Protein AF-A0A401TTC4-F1 (afdb_monomer)

Secondary structure (DSSP, 8-state):
-EESSS-EE--THHHHHSS--TTTHHHIIIIIS---HHHHHHHHS-SS-EEHHHHHHTTSSS--EEGGGHHHHHHHHHHHHHTT--S-S-SPPPP-PPP--EEETTEEE-SSEEEEEETTTTEEEEEEEPPSSPPPSSHHHHHHHGGGSHHHHHHHHHHHHHHHHHHH-TT--EEEEEEES-HHHHHHHHHHHHHTTTSHHHHHHHHHHHHHHHHHHT-SSEEEEEE-TT----GGGGHHHHHSSEEEE--S--TT--SPPP-

Organism: Chiloscyllium punctatum (NCBI:txid137246)

pLDDT: mean 95.73, std 5.26, range [64.0, 98.88]

Foldseek 3Di:
DAQPVQDFDAQACCVPPVDGPPVCPLVCLCPVQVFDVVVVVVRNNDDRHDHDPVCCVRSVDVDYDHPVCVVVVVVVVVVVVVVVDPDDPDDDDFDQDDFDWDDDPQKIDGDFWIWGHDLVQLEIEIEGEFDPDAADPDPVRQVVCGCVRPLNVRLVVLLVVLVCCQPVVPSRAEYEYFYADDLNRVVRVLVRLVVCVSDPVSVVSVVSLVVSLVSLLPRRHQYEYEQFFRTRCDDSNVSSQVSGPYYDADDAHDVPDPGGGGD

Nearest PDB structures (foldseek):
  2w3p-assembly1_B  TM=9.753E-01  e=7.880E-30  Paraburkholderia xenovorans LB400
  4jcs-assembly1_A  TM=6.679E-01  e=3.081E-02  Cupriavidus metallidurans CH34

Structure (mmCIF, N/CA/C/O backbone):
data_AF-A0A401TTC4-F1
#
_entry.id   AF-A0A401TTC4-F1
#
loop_
_atom_site.group_PDB
_atom_site.id
_atom_site.type_symbol
_atom_site.label_atom_id
_atom_site.label_alt_id
_atom_site.label_comp_id
_atom_site.label_asym_id
_atom_site.label_entity_id
_atom_site.label_seq_id
_atom_site.pdbx_PDB_ins_code
_atom_site.Cartn_x
_atom_site.Cartn_y
_atom_site.Cartn_z
_atom_site.occupancy
_atom_site.B_iso_or_equiv
_atom_site.auth_seq_id
_atom_site.auth_comp_id
_atom_site.auth_asym_id
_atom_site.auth_atom_id
_atom_site.pdbx_PDB_model_num
ATOM 1 N N . MET A 1 1 ? -17.067 5.419 22.103 1.00 91.31 1 MET A N 1
ATOM 2 C CA . MET A 1 1 ? -17.763 6.670 21.710 1.00 91.31 1 MET A CA 1
ATOM 3 C C . MET A 1 1 ? -18.271 7.365 22.969 1.00 91.31 1 MET A C 1
ATOM 5 O O . MET A 1 1 ? -18.596 6.664 23.922 1.00 91.31 1 MET A O 1
ATOM 9 N N . ALA A 1 2 ? -18.291 8.699 23.015 1.00 94.38 2 ALA A N 1
ATOM 10 C CA . ALA A 1 2 ? -18.877 9.424 24.145 1.00 94.38 2 ALA A CA 1
ATOM 11 C C . ALA A 1 2 ? -20.392 9.154 24.232 1.00 94.38 2 ALA A C 1
ATOM 13 O O . ALA A 1 2 ? -21.063 9.071 23.205 1.00 94.38 2 ALA A O 1
ATOM 14 N N . ASP A 1 3 ? -20.916 8.987 25.442 1.00 94.56 3 ASP A N 1
ATOM 15 C CA . ASP A 1 3 ? -22.351 8.885 25.726 1.00 94.56 3 ASP A CA 1
ATOM 16 C C . ASP A 1 3 ? -22.820 10.193 26.375 1.00 94.56 3 ASP A C 1
ATOM 18 O O . ASP A 1 3 ? -22.956 10.292 27.594 1.00 94.56 3 ASP A O 1
ATOM 22 N N . ASP A 1 4 ? -22.947 11.235 25.553 1.00 93.12 4 ASP A N 1
ATOM 23 C CA . ASP A 1 4 ? -23.230 12.619 25.961 1.00 93.12 4 ASP A CA 1
ATOM 24 C C . ASP A 1 4 ? -24.505 13.199 25.315 1.00 93.12 4 ASP A C 1
ATOM 26 O O . ASP A 1 4 ? -24.830 14.368 25.502 1.00 93.12 4 ASP A O 1
ATOM 30 N N . GLY A 1 5 ? -25.235 12.390 24.538 1.00 89.50 5 GLY A N 1
ATOM 31 C CA . GLY A 1 5 ? -26.426 12.804 23.785 1.00 89.50 5 GLY A CA 1
ATOM 32 C C . GLY A 1 5 ? -26.136 13.551 22.472 1.00 89.50 5 GLY A C 1
ATOM 33 O O . GLY A 1 5 ? -27.010 13.625 21.598 1.00 89.50 5 GLY A O 1
ATOM 34 N N . ALA A 1 6 ? -24.910 14.034 22.271 1.00 93.12 6 ALA A N 1
ATOM 35 C CA . ALA A 1 6 ? -24.494 14.744 21.067 1.00 93.12 6 ALA A CA 1
ATOM 36 C C . ALA A 1 6 ? -23.791 13.811 20.071 1.00 93.12 6 ALA A C 1
ATOM 38 O O . ALA A 1 6 ? -24.170 13.785 18.899 1.00 93.12 6 ALA A O 1
ATOM 39 N N . ALA A 1 7 ? -22.832 13.007 20.536 1.00 96.00 7 ALA A N 1
ATOM 40 C CA . ALA A 1 7 ? -21.995 12.158 19.697 1.00 96.00 7 ALA A CA 1
ATOM 41 C C . ALA A 1 7 ? -22.797 11.068 18.962 1.00 96.00 7 ALA A C 1
ATOM 43 O O . ALA A 1 7 ? -23.530 10.280 19.569 1.00 96.00 7 ALA A O 1
ATOM 44 N N . ALA A 1 8 ? -22.610 11.000 17.642 1.00 97.00 8 ALA A N 1
ATOM 45 C CA . ALA A 1 8 ? -23.203 10.009 16.750 1.00 97.00 8 ALA A CA 1
ATOM 46 C C . ALA A 1 8 ? -22.149 9.428 15.802 1.00 97.00 8 ALA A C 1
ATOM 48 O O . ALA A 1 8 ? -21.171 10.093 15.463 1.00 97.00 8 ALA A O 1
ATOM 49 N N . VAL A 1 9 ? -22.388 8.204 15.331 1.00 97.62 9 VAL A N 1
ATOM 50 C CA . VAL A 1 9 ? -21.778 7.695 14.095 1.00 97.62 9 VAL A CA 1
ATOM 51 C C . VAL A 1 9 ? -22.821 7.760 12.986 1.00 97.62 9 VAL A C 1
ATOM 53 O O . VAL A 1 9 ? -23.984 7.467 13.254 1.00 97.62 9 VAL A O 1
ATOM 56 N N . ALA A 1 10 ? -22.430 8.133 11.769 1.00 97.25 10 ALA A N 1
ATOM 57 C CA . ALA A 1 10 ? -23.332 8.275 10.625 1.00 97.25 10 ALA A CA 1
ATOM 58 C C . ALA A 1 10 ? -22.626 7.880 9.319 1.00 97.25 10 ALA A C 1
ATOM 60 O O . ALA A 1 10 ? -21.402 7.998 9.227 1.00 97.25 10 ALA A O 1
ATOM 61 N N . LEU A 1 11 ? -23.409 7.430 8.336 1.00 97.75 11 LEU A N 1
ATOM 62 C CA . LEU A 1 11 ? -23.013 7.275 6.934 1.00 97.75 11 LEU A CA 1
ATOM 63 C C . LEU A 1 11 ? -24.061 7.974 6.046 1.00 97.75 11 LEU A C 1
ATOM 65 O O . LEU A 1 11 ? -24.924 7.303 5.476 1.00 97.75 11 LEU A O 1
ATOM 69 N N . PRO A 1 12 ? -24.044 9.320 5.981 1.00 97.38 12 PRO A N 1
ATOM 70 C CA . PRO A 1 12 ? -25.090 10.099 5.328 1.00 97.38 12 PRO A CA 1
ATOM 71 C C . PRO A 1 12 ? -24.890 10.225 3.807 1.00 97.38 12 PRO A C 1
ATOM 73 O O . PRO A 1 12 ? -25.565 11.024 3.162 1.00 97.38 12 PRO A O 1
ATOM 76 N N . GLU A 1 13 ? -23.950 9.484 3.214 1.00 98.06 13 GLU A N 1
ATOM 77 C CA . GLU A 1 13 ? -23.582 9.615 1.802 1.00 98.06 13 GLU A CA 1
ATOM 78 C C . GLU A 1 13 ? -24.770 9.411 0.849 1.00 98.06 13 GLU A C 1
ATOM 80 O O . GLU A 1 13 ? -24.884 10.126 -0.147 1.00 98.06 13 GLU A O 1
ATOM 85 N N . VAL A 1 14 ? -25.686 8.488 1.159 1.00 97.06 14 VAL A N 1
ATOM 86 C CA . VAL A 1 14 ? -26.866 8.242 0.316 1.00 97.06 14 VAL A CA 1
ATOM 87 C C . VAL A 1 14 ? -27.863 9.406 0.391 1.00 97.06 14 VAL A C 1
ATOM 89 O O . VAL A 1 14 ? -28.147 9.972 -0.666 1.00 97.06 14 VAL A O 1
ATOM 92 N N . PRO A 1 15 ? -28.386 9.803 1.573 1.00 97.12 15 PRO A N 1
ATOM 93 C CA . PRO A 1 15 ? -29.380 10.875 1.651 1.00 97.12 15 PRO A CA 1
ATOM 94 C C . PRO A 1 15 ? -28.822 12.265 1.309 1.00 97.12 15 PRO A C 1
ATOM 96 O O . PRO A 1 15 ? -29.526 13.045 0.675 1.00 97.12 15 PRO A O 1
ATOM 99 N N . LEU A 1 16 ? -27.568 12.577 1.669 1.00 97.38 16 LEU A N 1
ATOM 100 C CA . LEU A 1 16 ? -27.014 13.927 1.480 1.00 97.38 16 LEU A CA 1
ATOM 101 C C . LEU A 1 16 ? -26.263 14.125 0.165 1.00 97.38 16 LEU A C 1
ATOM 103 O O . LEU A 1 16 ? -26.200 15.246 -0.335 1.00 97.38 16 LEU A O 1
ATOM 107 N N . LEU A 1 17 ? -25.639 13.072 -0.368 1.00 97.44 17 LEU A N 1
ATOM 108 C CA . LEU A 1 17 ? -24.704 13.188 -1.494 1.00 97.44 17 LEU A CA 1
ATOM 109 C C . LEU A 1 17 ? -25.093 12.316 -2.694 1.00 97.44 17 LEU A C 1
ATOM 111 O O . LEU A 1 17 ? -24.422 12.386 -3.722 1.00 97.44 17 LEU A O 1
ATOM 115 N N . ALA A 1 18 ? -26.148 11.501 -2.579 1.00 96.69 18 ALA A N 1
ATOM 116 C CA . ALA A 1 18 ? -26.574 10.540 -3.598 1.00 96.69 18 ALA A CA 1
ATOM 117 C C . ALA A 1 18 ? -25.448 9.590 -4.064 1.00 96.69 18 ALA A C 1
ATOM 119 O O . ALA A 1 18 ? -25.420 9.151 -5.215 1.00 96.69 18 ALA A O 1
ATOM 120 N N . VAL A 1 19 ? -24.518 9.247 -3.165 1.00 97.81 19 VAL A N 1
ATOM 121 C CA . VAL A 1 19 ? -23.435 8.282 -3.414 1.00 97.81 19 VAL A CA 1
ATOM 122 C C . VAL A 1 19 ? -23.362 7.251 -2.294 1.00 97.81 19 VAL A C 1
ATOM 124 O O . VAL A 1 19 ? -23.880 7.442 -1.201 1.00 97.81 19 VAL A O 1
ATOM 127 N N . LEU A 1 20 ? -22.712 6.118 -2.553 1.00 96.62 20 LEU A N 1
ATOM 128 C CA . LEU A 1 20 ? -22.470 5.127 -1.507 1.00 96.62 20 LEU A CA 1
ATOM 129 C C . LEU A 1 20 ? -21.270 5.536 -0.632 1.00 96.62 20 LEU A C 1
ATOM 131 O O . LEU A 1 20 ? -20.373 6.224 -1.126 1.00 96.62 20 LEU A O 1
ATOM 135 N N . PRO A 1 21 ? -21.173 5.018 0.610 1.00 93.94 21 PRO A N 1
ATOM 136 C CA . PRO A 1 21 ? -19.958 5.045 1.434 1.00 93.94 21 PRO A CA 1
ATOM 137 C C . PRO A 1 21 ? -18.769 4.296 0.784 1.00 93.94 21 PRO A C 1
ATOM 139 O O . PRO A 1 21 ? -18.382 3.189 1.186 1.00 93.94 21 PRO A O 1
ATOM 142 N N . GLY A 1 22 ? -18.200 4.887 -0.271 1.00 93.12 22 GLY A N 1
ATOM 143 C CA . GLY A 1 22 ? -17.327 4.242 -1.259 1.00 93.12 22 GLY A CA 1
ATOM 144 C C . GLY A 1 22 ? -15.906 3.936 -0.785 1.00 93.12 22 GLY A C 1
ATOM 145 O O . GLY A 1 22 ? -15.189 3.174 -1.425 1.00 93.12 22 GLY A O 1
ATOM 146 N N . THR A 1 23 ? -15.497 4.429 0.383 1.00 94.38 23 THR A N 1
ATOM 147 C CA . THR A 1 23 ? -14.183 4.149 1.000 1.00 94.38 23 THR A CA 1
ATOM 148 C C . THR A 1 23 ? -14.128 2.770 1.688 1.00 94.38 23 THR A C 1
ATOM 150 O O . THR A 1 23 ? -13.344 2.514 2.611 1.00 94.38 23 THR A O 1
ATOM 153 N N . GLY A 1 24 ? -14.979 1.843 1.235 1.00 94.81 24 GLY A N 1
ATOM 154 C CA . GLY A 1 24 ? -15.228 0.540 1.848 1.00 94.81 24 GLY A CA 1
ATOM 155 C C . GLY A 1 24 ? -16.055 0.632 3.133 1.00 94.81 24 GLY A C 1
ATOM 156 O O . GLY A 1 24 ? -15.882 -0.212 4.018 1.00 94.81 24 GLY A O 1
ATOM 157 N N . GLY A 1 25 ? -16.894 1.664 3.277 1.00 95.19 25 GLY A N 1
ATOM 158 C CA . GLY A 1 25 ? -17.776 1.849 4.430 1.00 95.19 25 GLY A CA 1
ATOM 159 C C . GLY A 1 25 ? -18.772 0.698 4.548 1.00 95.19 25 GLY A C 1
ATOM 160 O O . GLY A 1 25 ? -18.742 -0.038 5.534 1.00 95.19 25 GLY A O 1
ATOM 161 N N . LEU A 1 26 ? -19.554 0.452 3.491 1.00 95.56 26 LEU A N 1
ATOM 162 C CA . LEU A 1 26 ? -20.539 -0.639 3.440 1.00 95.56 26 LEU A CA 1
ATOM 163 C C . LEU A 1 26 ? -19.900 -2.017 3.643 1.00 95.56 26 LEU A C 1
ATOM 165 O O . LEU A 1 26 ? -20.366 -2.807 4.466 1.00 95.56 26 LEU A O 1
ATOM 169 N N . THR A 1 27 ? -18.780 -2.279 2.964 1.00 96.62 27 THR A N 1
ATOM 170 C CA . THR A 1 27 ? -18.019 -3.524 3.127 1.00 96.62 27 THR A CA 1
ATOM 171 C C . THR A 1 27 ? -17.595 -3.719 4.581 1.00 96.62 27 THR A C 1
ATOM 173 O O . THR A 1 27 ? -17.729 -4.807 5.125 1.00 96.62 27 THR A O 1
ATOM 176 N N . ARG A 1 28 ? -17.136 -2.673 5.284 1.00 97.81 28 ARG A N 1
ATOM 177 C CA . ARG A 1 28 ? -16.781 -2.799 6.708 1.00 97.81 28 ARG A CA 1
ATOM 178 C C . ARG A 1 28 ? -18.005 -2.938 7.610 1.00 97.81 28 ARG A C 1
ATOM 180 O O . ARG A 1 28 ? -17.924 -3.692 8.576 1.00 97.81 28 ARG A O 1
ATOM 187 N N . VAL A 1 29 ? -19.117 -2.270 7.320 1.00 97.75 29 VAL A N 1
ATOM 188 C CA . VAL A 1 29 ? -20.367 -2.410 8.088 1.00 97.75 29 VAL A CA 1
ATOM 189 C C . VAL A 1 29 ? -20.864 -3.859 8.050 1.00 97.75 29 VAL A C 1
ATOM 191 O O . VAL A 1 29 ? -21.129 -4.458 9.095 1.00 97.75 29 VAL A O 1
ATOM 194 N N . VAL A 1 30 ? -20.907 -4.467 6.866 1.00 95.88 30 VAL A N 1
ATOM 195 C CA . VAL A 1 30 ? -21.404 -5.838 6.708 1.00 95.88 30 VAL A CA 1
ATOM 196 C C . VAL A 1 30 ? -20.335 -6.866 7.071 1.00 95.88 30 VAL A C 1
ATOM 198 O O . VAL A 1 30 ? -20.576 -7.728 7.913 1.00 95.88 30 VAL A O 1
ATOM 201 N N . ASP A 1 31 ? -19.129 -6.770 6.513 1.00 97.44 31 ASP A N 1
ATOM 202 C CA . ASP A 1 31 ? -18.152 -7.859 6.600 1.00 97.44 31 ASP A CA 1
ATOM 203 C C . ASP A 1 31 ? -17.270 -7.785 7.843 1.00 97.44 31 ASP A C 1
ATOM 205 O O . ASP A 1 31 ? -16.909 -8.834 8.380 1.00 97.44 31 ASP A O 1
ATOM 209 N N . LYS A 1 32 ? -16.938 -6.582 8.330 1.00 98.00 32 LYS A N 1
ATOM 210 C CA . LYS A 1 32 ? -16.106 -6.404 9.535 1.00 98.00 32 LYS A CA 1
ATOM 211 C C . LYS A 1 32 ? -16.954 -6.294 10.799 1.00 98.00 32 LYS A C 1
ATOM 213 O O . LYS A 1 32 ? -16.701 -7.003 11.765 1.00 98.00 32 LYS A O 1
ATOM 218 N N . ARG A 1 33 ? -17.942 -5.397 10.807 1.00 97.94 33 ARG A N 1
ATOM 219 C CA . ARG A 1 33 ? -18.791 -5.117 11.976 1.00 97.94 33 ARG A CA 1
ATOM 220 C C . ARG A 1 33 ? -19.936 -6.121 12.127 1.00 97.94 33 ARG A C 1
ATOM 222 O O . ARG A 1 33 ? -20.497 -6.228 13.215 1.00 97.94 33 ARG A O 1
ATOM 229 N N . LYS A 1 34 ? -20.249 -6.886 11.071 1.00 98.19 34 LYS A N 1
ATOM 230 C CA . LYS A 1 34 ? -21.327 -7.888 11.062 1.00 98.19 34 LYS A CA 1
ATOM 231 C C . LYS A 1 34 ? -22.658 -7.287 11.524 1.00 98.19 34 LYS A C 1
ATOM 233 O O . LYS A 1 34 ? -23.375 -7.900 12.323 1.00 98.19 34 LYS A O 1
ATOM 238 N N . VAL A 1 35 ? -22.943 -6.067 11.063 1.00 98.44 35 VAL A N 1
ATOM 239 C CA . VAL A 1 35 ? -24.226 -5.388 11.275 1.00 98.44 35 VAL A CA 1
ATOM 240 C C . VAL A 1 35 ? -25.288 -6.115 10.453 1.00 98.44 35 VAL A C 1
ATOM 242 O O . VAL A 1 35 ? -25.028 -6.531 9.322 1.00 98.44 35 VAL A O 1
ATOM 245 N N . ARG A 1 36 ? -26.481 -6.308 11.025 1.00 98.12 36 ARG A N 1
ATOM 246 C CA . ARG A 1 36 ? -27.606 -6.924 10.308 1.00 98.12 36 ARG A CA 1
ATOM 247 C C . ARG A 1 36 ? -27.987 -6.032 9.120 1.00 98.12 36 ARG A C 1
ATOM 249 O O . ARG A 1 36 ? -27.956 -4.813 9.246 1.00 98.12 36 ARG A O 1
ATOM 256 N N . ARG A 1 37 ? -28.293 -6.622 7.961 1.00 96.56 37 ARG A N 1
ATOM 257 C CA . ARG A 1 37 ? -28.423 -5.873 6.693 1.00 96.56 37 ARG A CA 1
ATOM 258 C C . ARG A 1 37 ? -29.491 -4.779 6.731 1.00 96.56 37 ARG A C 1
ATOM 260 O O . ARG A 1 37 ? -29.257 -3.709 6.204 1.00 96.56 37 ARG A O 1
ATOM 267 N N . ASP A 1 38 ? -30.605 -5.026 7.399 1.00 97.44 38 ASP A N 1
ATOM 268 C CA . ASP A 1 38 ? -31.686 -4.062 7.631 1.00 97.44 38 ASP A CA 1
ATOM 269 C C . ASP A 1 38 ? -31.275 -2.913 8.571 1.00 97.44 38 ASP A C 1
ATOM 271 O O . ASP A 1 38 ? -31.613 -1.762 8.328 1.00 97.44 38 ASP A O 1
ATOM 275 N N . HIS A 1 39 ? -30.489 -3.189 9.618 1.00 97.94 39 HIS A N 1
ATOM 276 C CA . HIS A 1 39 ? -29.913 -2.126 10.450 1.00 97.94 39 HIS A CA 1
ATOM 277 C C . HIS A 1 39 ? -28.891 -1.298 9.665 1.00 97.94 39 HIS A C 1
ATOM 279 O O . HIS A 1 39 ? -28.789 -0.095 9.878 1.00 97.94 39 HIS A O 1
ATOM 285 N N . ALA A 1 40 ? -28.117 -1.943 8.787 1.00 97.50 40 ALA A N 1
ATOM 286 C CA . ALA A 1 40 ? -27.159 -1.270 7.919 1.00 97.50 40 ALA A CA 1
ATOM 287 C C . ALA A 1 40 ? -27.859 -0.396 6.869 1.00 97.50 40 ALA A C 1
ATOM 289 O O . ALA A 1 40 ? -27.402 0.718 6.641 1.00 97.50 40 ALA A O 1
ATOM 290 N N . ASP A 1 41 ? -28.959 -0.878 6.287 1.00 97.00 41 ASP A N 1
ATOM 291 C CA . ASP A 1 41 ? -29.819 -0.123 5.372 1.00 97.00 41 ASP A CA 1
ATOM 292 C C . ASP A 1 41 ? -30.332 1.148 6.054 1.00 97.00 41 ASP A C 1
ATOM 294 O O . ASP A 1 41 ? -29.935 2.243 5.666 1.00 97.00 41 ASP A O 1
ATOM 298 N N . PHE A 1 42 ? -31.040 1.000 7.181 1.00 97.44 42 PHE A N 1
ATOM 299 C CA . PHE A 1 42 ? -31.509 2.141 7.971 1.00 97.44 42 PHE A CA 1
ATOM 300 C C . PHE A 1 42 ? -30.371 3.096 8.355 1.00 97.44 42 PHE A C 1
ATOM 302 O O . PHE A 1 42 ? -30.526 4.310 8.295 1.00 97.44 42 PHE A O 1
ATOM 309 N N . PHE A 1 43 ? -29.212 2.564 8.752 1.00 97.94 43 PHE A N 1
ATOM 310 C CA . PHE A 1 43 ? -28.052 3.368 9.131 1.00 97.94 43 PHE A CA 1
ATOM 311 C C . PHE A 1 43 ? -27.490 4.217 7.981 1.00 97.94 43 PHE A C 1
ATOM 313 O O . PHE A 1 43 ? -26.978 5.303 8.243 1.00 97.94 43 PHE A O 1
ATOM 320 N N . CYS A 1 44 ? -27.572 3.735 6.738 1.00 97.38 44 CYS A N 1
ATOM 321 C CA . CYS A 1 44 ? -27.043 4.428 5.561 1.00 97.38 44 CYS A CA 1
ATOM 322 C C . CYS A 1 44 ? -28.071 5.347 4.884 1.00 97.38 44 CYS A C 1
ATOM 324 O O . CYS A 1 44 ? -27.710 6.064 3.956 1.00 97.38 44 CYS A O 1
ATOM 326 N N . THR A 1 45 ? -29.337 5.327 5.312 1.00 96.75 45 THR A N 1
ATOM 327 C CA . THR A 1 45 ? -30.427 6.131 4.728 1.00 96.75 45 THR A CA 1
ATOM 328 C C . THR A 1 45 ? -30.948 7.226 5.661 1.00 96.75 45 THR A C 1
ATOM 330 O O . THR A 1 45 ? -31.981 7.824 5.374 1.00 96.75 45 THR A O 1
ATOM 333 N N . ILE A 1 46 ? -30.263 7.487 6.778 1.00 96.81 46 ILE A N 1
ATOM 334 C CA . ILE A 1 46 ? -30.555 8.599 7.694 1.00 96.81 46 ILE A CA 1
ATOM 335 C C . ILE A 1 46 ? -29.357 9.542 7.787 1.00 96.81 46 ILE A C 1
ATOM 337 O O . ILE A 1 46 ? -28.208 9.118 7.656 1.00 96.81 46 ILE A O 1
ATOM 341 N N . GLU A 1 47 ? -29.617 10.814 8.063 1.00 96.00 47 GLU A N 1
ATOM 342 C CA . GLU A 1 47 ? -28.574 11.842 8.125 1.00 96.00 47 GLU A CA 1
ATOM 343 C C . GLU A 1 47 ? -27.966 11.944 9.529 1.00 96.00 47 GLU A C 1
ATOM 345 O O . GLU A 1 47 ? -26.756 12.087 9.697 1.00 96.00 47 GLU A O 1
ATOM 350 N N . GLU A 1 48 ? -28.800 11.814 10.560 1.00 94.75 48 GLU A N 1
ATOM 351 C CA . GLU A 1 48 ? -28.441 12.060 11.959 1.00 94.75 48 GLU A CA 1
ATOM 352 C C . GLU A 1 48 ? -27.594 10.935 12.570 1.00 94.75 48 GLU A C 1
ATOM 354 O O . GLU A 1 48 ? -26.921 11.126 13.590 1.00 94.75 48 GLU A O 1
ATOM 359 N N . GLY A 1 49 ? -27.647 9.744 11.968 1.00 95.94 49 GLY A N 1
ATOM 360 C CA . GLY A 1 49 ? -26.923 8.562 12.415 1.00 95.94 49 GLY A CA 1
ATOM 361 C C . GLY A 1 49 ? -27.457 7.928 13.706 1.00 95.94 49 GLY A C 1
ATOM 362 O O . GLY A 1 49 ? -28.624 8.045 14.091 1.00 95.94 49 GLY A O 1
ATOM 363 N N . ILE A 1 50 ? -26.593 7.173 14.389 1.00 97.62 50 ILE A N 1
ATOM 364 C CA . ILE A 1 50 ? -26.951 6.353 15.552 1.00 97.62 50 ILE A CA 1
ATOM 365 C C . ILE A 1 50 ? -26.089 6.733 16.759 1.00 97.62 50 ILE A C 1
ATOM 367 O O . ILE A 1 50 ? -24.862 6.790 16.683 1.00 97.62 50 ILE A O 1
ATOM 371 N N . LYS A 1 51 ? -26.755 6.945 17.901 1.00 96.31 51 LYS A N 1
ATOM 372 C CA . LYS A 1 51 ? -26.161 7.398 19.168 1.00 96.31 51 LYS A CA 1
ATOM 373 C C . LYS A 1 51 ? -26.261 6.347 20.278 1.00 96.31 51 LYS A C 1
ATOM 375 O O . LYS A 1 51 ? -27.081 5.423 20.211 1.00 96.31 51 LYS A O 1
ATOM 380 N N . GLY A 1 52 ? -25.451 6.536 21.320 1.00 95.69 52 GLY A N 1
ATOM 381 C CA . GLY A 1 52 ? -25.549 5.844 22.609 1.00 95.69 52 GLY A CA 1
ATOM 382 C C . GLY A 1 52 ? -25.628 4.317 22.514 1.00 95.69 52 GLY A C 1
ATOM 383 O O . GLY A 1 52 ? -24.989 3.681 21.671 1.00 95.69 52 GLY A O 1
ATOM 384 N N . LYS A 1 53 ? -26.443 3.709 23.385 1.00 96.50 53 LYS A N 1
ATOM 385 C CA . LYS A 1 53 ? -26.582 2.243 23.507 1.00 96.50 53 LYS A CA 1
ATOM 386 C C . LYS A 1 53 ? -26.977 1.554 22.200 1.00 96.50 53 LYS A C 1
ATOM 388 O O . LYS A 1 53 ? -26.517 0.441 21.945 1.00 96.50 53 LYS A O 1
ATOM 393 N N . ARG A 1 54 ? -27.778 2.214 21.355 1.00 97.00 54 ARG A N 1
ATOM 394 C CA . ARG A 1 54 ? -28.211 1.667 20.060 1.00 97.00 54 ARG A CA 1
ATOM 395 C C . ARG A 1 54 ? -27.019 1.421 19.131 1.00 97.00 54 ARG A C 1
ATOM 397 O O . ARG A 1 54 ? -26.974 0.382 18.481 1.00 97.00 54 ARG A O 1
ATOM 404 N N . ALA A 1 55 ? -26.018 2.306 19.133 1.00 97.81 55 ALA A N 1
ATOM 405 C CA . ALA A 1 55 ? -24.815 2.150 18.310 1.00 97.81 55 ALA A CA 1
ATOM 406 C C . ALA A 1 55 ? -24.021 0.882 18.674 1.00 97.81 55 ALA A C 1
ATOM 408 O O . ALA A 1 55 ? -23.509 0.196 17.789 1.00 97.81 55 ALA A O 1
ATOM 409 N N . VAL A 1 56 ? -23.962 0.535 19.964 1.00 97.88 56 VAL A N 1
ATOM 410 C CA . VAL A 1 56 ? -23.313 -0.697 20.447 1.00 97.88 56 VAL A CA 1
ATOM 411 C C . VAL A 1 56 ? -24.158 -1.924 20.116 1.00 97.88 56 VAL A C 1
ATOM 413 O O . VAL A 1 56 ? -23.647 -2.892 19.559 1.00 97.88 56 VAL A O 1
ATOM 416 N N . GLN A 1 57 ? -25.464 -1.883 20.408 1.00 97.94 57 GLN A N 1
ATOM 417 C CA . GLN A 1 57 ? -26.391 -2.991 20.134 1.00 97.94 57 GLN A CA 1
ATOM 418 C C . GLN A 1 57 ? -26.397 -3.382 18.654 1.00 97.94 57 GLN A C 1
ATOM 420 O O . GLN A 1 57 ? -26.469 -4.562 18.314 1.00 97.94 57 GLN A O 1
ATOM 425 N N . TRP A 1 58 ? -26.284 -2.393 17.769 1.00 98.25 58 TRP A N 1
ATOM 426 C CA . TRP A 1 58 ? -26.216 -2.599 16.326 1.00 98.25 58 TRP A CA 1
ATOM 427 C C . TRP A 1 58 ? -24.804 -2.886 15.815 1.00 98.25 58 TRP A C 1
ATOM 429 O O . TRP A 1 58 ? -24.631 -3.066 14.616 1.00 98.25 58 TRP A O 1
ATOM 439 N N . ARG A 1 59 ? -23.804 -2.980 16.702 1.00 98.25 59 ARG A N 1
ATOM 440 C CA . ARG A 1 59 ? -22.389 -3.257 16.396 1.00 98.25 59 ARG A CA 1
ATOM 441 C C . ARG A 1 59 ? -21.684 -2.172 15.577 1.00 98.25 59 ARG A C 1
ATOM 443 O O . ARG A 1 59 ? -20.598 -2.418 15.051 1.00 98.25 59 ARG A O 1
ATOM 450 N N . LEU A 1 60 ? -22.238 -0.965 15.496 1.00 97.94 60 LEU A N 1
ATOM 451 C CA . LEU A 1 60 ? -21.636 0.165 14.778 1.00 97.94 60 LEU A CA 1
ATOM 452 C C . LEU A 1 60 ? -20.386 0.694 15.495 1.00 97.94 60 LEU A C 1
ATOM 454 O O . LEU A 1 60 ? -19.414 1.075 14.850 1.00 97.94 60 LEU A O 1
ATOM 458 N N . VAL A 1 61 ? -20.380 0.625 16.827 1.00 97.94 61 VAL A N 1
ATOM 459 C CA . VAL A 1 61 ? -19.214 0.895 17.681 1.00 97.94 61 VAL A CA 1
ATOM 460 C C . VAL A 1 61 ? -19.005 -0.255 18.664 1.00 97.94 61 VAL A C 1
ATOM 462 O O . VAL A 1 61 ? -19.924 -1.034 18.910 1.00 97.94 61 VAL A O 1
ATOM 465 N N . ASP A 1 62 ? -17.796 -0.386 19.209 1.00 97.06 62 ASP A N 1
ATOM 466 C CA . ASP A 1 62 ? -17.474 -1.447 20.174 1.00 97.06 62 ASP A CA 1
ATOM 467 C C . ASP A 1 62 ? -17.993 -1.137 21.579 1.00 97.06 62 ASP A C 1
ATOM 469 O O . ASP A 1 62 ? -18.494 -2.019 22.272 1.00 97.06 62 ASP A O 1
ATOM 473 N N . GLU A 1 63 ? -17.894 0.125 21.997 1.00 95.81 63 GLU A N 1
ATOM 474 C CA . GLU A 1 63 ? -18.279 0.557 23.336 1.00 95.81 63 GLU A CA 1
ATOM 475 C C . GLU A 1 63 ? -18.620 2.047 23.408 1.00 95.81 63 GLU A C 1
ATOM 477 O O . GLU A 1 63 ? -18.237 2.863 22.554 1.00 95.81 63 GLU A O 1
ATOM 482 N N . ILE A 1 64 ? -19.315 2.398 24.486 1.00 96.81 64 ILE A N 1
ATOM 483 C CA . ILE A 1 64 ? -19.644 3.768 24.868 1.00 96.81 64 ILE A CA 1
ATOM 484 C C . ILE A 1 64 ? -19.211 4.033 26.310 1.00 96.81 64 ILE A C 1
ATOM 486 O O . ILE A 1 64 ? -19.167 3.112 27.126 1.00 96.81 64 ILE A O 1
ATOM 490 N N . ALA A 1 65 ? -18.908 5.290 26.625 1.00 96.88 65 ALA A N 1
ATOM 491 C CA . ALA A 1 65 ? -18.583 5.729 27.978 1.00 96.88 65 ALA A CA 1
ATOM 492 C C . ALA A 1 65 ? -19.164 7.128 28.235 1.00 96.88 65 ALA A C 1
ATOM 494 O O . ALA A 1 65 ? -19.112 7.959 27.325 1.00 96.88 65 ALA A O 1
ATOM 495 N N . PRO A 1 66 ? -19.664 7.426 29.453 1.00 96.25 66 PRO A N 1
ATOM 496 C CA . PRO A 1 66 ? -20.020 8.791 29.828 1.00 96.25 66 PRO A CA 1
ATOM 497 C C . PRO A 1 66 ? -18.834 9.729 29.617 1.00 96.25 66 PRO A C 1
ATOM 499 O O . PRO A 1 66 ? -17.690 9.320 29.836 1.00 96.25 66 PRO A O 1
ATOM 502 N N . ASN A 1 67 ? -19.102 10.984 29.256 1.00 94.75 67 ASN A N 1
ATOM 503 C CA . ASN A 1 67 ? -18.043 11.937 28.916 1.00 94.75 67 ASN A CA 1
ATOM 504 C C . ASN A 1 67 ? -16.977 12.061 30.025 1.00 94.75 67 ASN A C 1
ATOM 506 O O . ASN A 1 67 ? -15.783 11.985 29.757 1.00 94.75 67 ASN A O 1
ATOM 510 N N . SER A 1 68 ? -17.405 12.099 31.292 1.00 96.25 68 SER A N 1
ATOM 511 C CA . SER A 1 68 ? -16.519 12.168 32.467 1.00 96.25 68 SER A CA 1
ATOM 512 C C . SER A 1 68 ? -15.597 10.956 32.667 1.00 96.25 68 SER A C 1
ATOM 514 O O . SER A 1 68 ? -14.684 11.016 33.484 1.00 96.25 68 SER A O 1
ATOM 516 N N . LYS A 1 69 ? -15.828 9.843 31.959 1.00 96.62 69 LYS A N 1
ATOM 517 C CA . LYS A 1 69 ? -15.044 8.599 32.058 1.00 96.62 69 LYS A CA 1
ATOM 518 C C . LYS A 1 69 ? -14.366 8.208 30.745 1.00 96.62 69 LYS A C 1
ATOM 520 O O . LYS A 1 69 ? -13.695 7.176 30.705 1.00 96.62 69 LYS A O 1
ATOM 525 N N . LEU A 1 70 ? -14.552 8.986 29.677 1.00 95.38 70 LEU A N 1
ATOM 526 C CA . LEU A 1 70 ? -14.111 8.619 28.334 1.00 95.38 70 LEU A CA 1
ATOM 527 C C . LEU A 1 70 ? -12.589 8.464 28.250 1.00 95.38 70 LEU A C 1
ATOM 529 O O . LEU A 1 70 ? -12.113 7.442 27.762 1.00 95.38 70 LEU A O 1
ATOM 533 N N . GLU A 1 71 ? -11.832 9.429 28.773 1.00 96.56 71 GLU A N 1
ATOM 534 C CA . GLU A 1 71 ? -10.363 9.388 28.763 1.00 96.56 71 GLU A CA 1
ATOM 535 C C . GLU A 1 71 ? -9.813 8.198 29.553 1.00 96.56 71 GLU A C 1
ATOM 537 O O . GLU A 1 71 ? -8.928 7.487 29.079 1.00 96.56 71 GLU A O 1
ATOM 542 N N . GLY A 1 72 ? -10.389 7.921 30.728 1.00 97.12 72 GLY A N 1
ATOM 543 C CA . GLY A 1 72 ? -10.019 6.760 31.536 1.00 97.12 72 GLY A CA 1
ATOM 544 C C . GLY A 1 72 ? -10.263 5.444 30.794 1.00 97.12 72 GLY A C 1
ATOM 545 O O . GLY A 1 72 ? -9.379 4.590 30.738 1.00 97.12 72 GLY A O 1
ATOM 546 N N . LYS A 1 73 ? -11.427 5.307 30.144 1.00 96.12 73 LYS A N 1
ATOM 547 C CA . LYS A 1 73 ? -11.757 4.127 29.329 1.00 96.12 73 LYS A CA 1
ATOM 548 C C . LYS A 1 73 ? -10.840 3.977 28.119 1.00 96.12 73 LYS A C 1
ATOM 550 O O . LYS A 1 73 ? -10.383 2.870 27.835 1.00 96.12 73 LYS A O 1
ATOM 555 N N . LEU A 1 74 ? -10.512 5.078 27.446 1.00 96.44 74 LEU A N 1
ATOM 556 C CA . LEU A 1 74 ? -9.547 5.074 26.352 1.00 96.44 74 LEU A CA 1
ATOM 557 C C . LEU A 1 74 ? -8.171 4.597 26.835 1.00 96.44 74 LEU A C 1
ATOM 559 O O . LEU A 1 74 ? -7.582 3.718 26.212 1.00 96.44 74 LEU A O 1
ATOM 563 N N . ALA A 1 75 ? -7.681 5.118 27.962 1.00 97.12 75 ALA A N 1
ATOM 564 C CA . ALA A 1 75 ? -6.397 4.718 28.530 1.00 97.12 75 ALA A CA 1
ATOM 565 C C . ALA A 1 75 ? -6.359 3.223 28.896 1.00 97.12 75 ALA A C 1
ATOM 567 O O . ALA A 1 75 ? -5.357 2.552 28.636 1.00 97.12 75 ALA A O 1
ATOM 568 N N . GLU A 1 76 ? -7.446 2.679 29.453 1.00 96.69 76 GLU A N 1
ATOM 569 C CA . GLU A 1 76 ? -7.595 1.240 29.714 1.00 96.69 76 GLU A CA 1
ATOM 570 C C . GLU A 1 76 ? -7.493 0.419 28.418 1.00 96.69 76 GLU A C 1
ATOM 572 O O . GLU A 1 76 ? -6.689 -0.514 28.338 1.00 96.69 76 GLU A O 1
ATOM 577 N N . ARG A 1 77 ? -8.247 0.791 27.374 1.00 96.19 77 ARG A N 1
ATOM 578 C CA . ARG A 1 77 ? -8.238 0.087 26.081 1.00 96.19 77 ARG A CA 1
ATOM 579 C C . ARG A 1 77 ? -6.902 0.163 25.359 1.00 96.19 77 ARG A C 1
ATOM 581 O O . ARG A 1 77 ? -6.453 -0.834 24.796 1.00 96.19 77 ARG A O 1
ATOM 588 N N . VAL A 1 78 ? -6.251 1.323 25.392 1.00 96.12 78 VAL A N 1
ATOM 589 C CA . VAL A 1 78 ? -4.915 1.504 24.814 1.00 96.12 78 VAL A CA 1
ATOM 590 C C . VAL A 1 78 ? -3.921 0.559 25.487 1.00 96.12 78 VAL A C 1
ATOM 592 O O . VAL A 1 78 ? -3.189 -0.134 24.783 1.00 96.12 78 VAL A O 1
ATOM 595 N N . LYS A 1 79 ? -3.934 0.457 26.824 1.00 96.00 79 LYS A N 1
ATOM 596 C CA . LYS A 1 79 ? -3.082 -0.493 27.560 1.00 96.00 79 LYS A CA 1
ATOM 597 C C . LYS A 1 79 ? -3.389 -1.945 27.188 1.00 96.00 79 LYS A C 1
ATOM 599 O O . LYS A 1 79 ? -2.463 -2.711 26.933 1.00 96.00 79 LYS A O 1
ATOM 604 N N . GLU A 1 80 ? -4.668 -2.312 27.105 1.00 96.25 80 GLU A N 1
ATOM 605 C CA . GLU A 1 80 ? -5.096 -3.665 26.726 1.00 96.25 80 GLU A CA 1
ATOM 606 C C . GLU A 1 80 ? -4.595 -4.062 25.326 1.00 96.25 80 GLU A C 1
ATOM 608 O O . GLU A 1 80 ? -4.077 -5.163 25.133 1.00 96.25 80 GLU A O 1
ATOM 613 N N . PHE A 1 81 ? -4.731 -3.177 24.334 1.00 95.12 81 PHE A N 1
ATOM 614 C CA . PHE A 1 81 ? -4.273 -3.456 22.972 1.00 95.12 81 PHE A CA 1
ATOM 615 C C . PHE A 1 81 ? -2.753 -3.399 22.837 1.00 95.12 81 PHE A C 1
ATOM 617 O O . PHE A 1 81 ? -2.185 -4.233 22.131 1.00 95.12 81 PHE A O 1
ATOM 624 N N . ALA A 1 82 ? -2.085 -2.486 23.546 1.00 93.06 82 ALA A N 1
ATOM 625 C CA . ALA A 1 82 ? -0.628 -2.436 23.588 1.00 93.06 82 ALA A CA 1
ATOM 626 C C . ALA A 1 82 ? -0.037 -3.744 24.138 1.00 93.06 82 ALA A C 1
ATOM 628 O O . ALA A 1 82 ? 0.909 -4.269 23.555 1.00 93.06 82 ALA A O 1
ATOM 629 N N . ALA A 1 83 ? -0.647 -4.330 25.176 1.00 93.56 83 ALA A N 1
ATOM 630 C CA . ALA A 1 83 ? -0.215 -5.602 25.761 1.00 93.56 83 ALA A CA 1
ATOM 631 C C . ALA A 1 83 ? -0.318 -6.807 24.802 1.00 93.56 83 ALA A C 1
ATOM 633 O O . ALA A 1 83 ? 0.348 -7.818 25.009 1.00 93.56 83 ALA A O 1
ATOM 634 N N . LYS A 1 84 ? -1.130 -6.715 23.738 1.00 94.19 84 LYS A N 1
ATOM 635 C CA . LYS A 1 84 ? -1.257 -7.752 22.694 1.00 94.19 84 LYS A CA 1
ATOM 636 C C . LYS A 1 84 ? -0.222 -7.598 21.573 1.00 94.19 84 LYS A C 1
ATOM 638 O O . LYS A 1 84 ? -0.113 -8.475 20.713 1.00 94.19 84 LYS A O 1
ATOM 643 N N . SER A 1 85 ? 0.504 -6.481 21.536 1.00 90.88 85 SER A N 1
ATOM 644 C CA . SER A 1 85 ? 1.523 -6.227 20.523 1.00 90.88 85 SER A CA 1
ATOM 645 C C . SER A 1 85 ? 2.741 -7.119 20.745 1.00 90.88 85 SER A C 1
ATOM 647 O O . SER A 1 85 ? 3.261 -7.219 21.850 1.00 90.88 85 SER A O 1
ATOM 649 N N . LYS A 1 86 ? 3.245 -7.722 19.666 1.00 87.00 86 LYS A N 1
ATOM 650 C CA . LYS A 1 86 ? 4.520 -8.460 19.675 1.00 87.00 86 LYS A CA 1
ATOM 651 C C . LYS A 1 86 ? 5.736 -7.552 19.470 1.00 87.00 86 LYS A C 1
ATOM 653 O O . LYS A 1 86 ? 6.865 -8.032 19.484 1.00 87.00 86 LYS A O 1
ATOM 658 N N . ARG A 1 87 ? 5.521 -6.260 19.201 1.00 85.75 87 ARG A N 1
ATOM 659 C CA . ARG A 1 87 ? 6.610 -5.305 18.976 1.00 85.75 87 ARG A CA 1
ATOM 660 C C . ARG A 1 87 ? 7.307 -5.025 20.301 1.00 85.75 87 ARG A C 1
ATOM 662 O O . ARG A 1 87 ? 6.638 -4.724 21.286 1.00 85.75 87 ARG A O 1
ATOM 669 N N . ASN A 1 88 ? 8.637 -5.047 20.299 1.00 75.94 88 ASN A N 1
ATOM 670 C CA . ASN A 1 88 ? 9.396 -4.488 21.407 1.00 75.94 88 ASN A CA 1
ATOM 671 C C . ASN A 1 88 ? 9.200 -2.962 21.392 1.00 75.94 88 ASN A C 1
ATOM 673 O O . ASN A 1 88 ? 9.563 -2.299 20.423 1.00 75.94 88 ASN A O 1
ATOM 677 N N . GLY A 1 89 ? 8.547 -2.423 22.424 1.00 69.31 89 GLY A N 1
ATOM 678 C CA . GLY A 1 89 ? 8.296 -0.985 22.569 1.00 69.31 89 GLY A CA 1
ATOM 679 C C . GLY A 1 89 ? 9.546 -0.176 22.932 1.00 69.31 89 GLY A C 1
ATOM 680 O O . GLY A 1 89 ? 9.480 1.050 22.955 1.00 69.31 89 GLY A O 1
ATOM 681 N N . ALA A 1 90 ? 10.667 -0.847 23.209 1.00 75.56 90 ALA A N 1
ATOM 682 C CA . ALA A 1 90 ? 11.968 -0.239 23.443 1.00 75.56 90 ALA A CA 1
ATOM 683 C C . ALA A 1 90 ? 12.861 -0.368 22.196 1.00 75.56 90 ALA A C 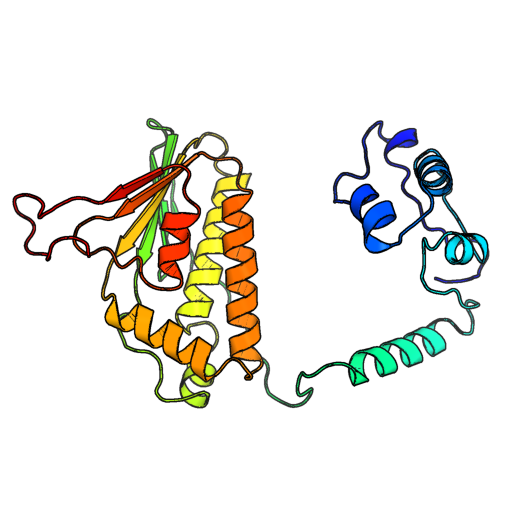1
ATOM 685 O O . ALA A 1 90 ? 12.935 -1.432 21.581 1.00 75.56 90 ALA A O 1
ATOM 686 N N . GLY A 1 91 ? 13.560 0.711 21.838 1.00 80.19 91 GLY A N 1
ATOM 687 C CA . GLY A 1 91 ? 14.515 0.740 20.728 1.00 80.19 91 GLY A CA 1
ATOM 688 C C . GLY A 1 91 ? 14.438 2.025 19.906 1.00 80.19 91 GLY A C 1
ATOM 689 O O . GLY A 1 91 ? 13.484 2.797 20.004 1.00 80.19 91 GLY A O 1
ATOM 690 N N . LYS A 1 92 ? 15.459 2.258 19.079 1.00 87.94 92 LYS A N 1
ATOM 691 C CA . LYS A 1 92 ? 15.475 3.371 18.125 1.00 87.94 92 LYS A CA 1
ATOM 692 C C . LYS A 1 92 ? 14.612 3.004 16.915 1.00 87.94 92 LYS A C 1
ATOM 694 O O . LYS A 1 92 ? 14.775 1.934 16.333 1.00 87.94 92 LYS A O 1
ATOM 699 N N . GLY A 1 93 ? 13.694 3.891 16.539 1.00 92.38 93 GLY A N 1
ATOM 700 C CA . GLY A 1 93 ? 12.951 3.755 15.287 1.00 92.38 93 GLY A CA 1
ATOM 701 C C . GLY A 1 93 ? 13.847 3.951 14.059 1.00 92.38 93 GLY A C 1
ATOM 702 O O . GLY A 1 93 ? 14.977 4.427 14.162 1.00 92.38 93 GLY A O 1
ATOM 703 N N . LEU A 1 94 ? 13.312 3.629 12.882 1.00 94.62 94 LEU A N 1
ATOM 704 C CA . LEU A 1 94 ? 13.938 3.959 11.603 1.00 94.62 94 LEU A CA 1
ATOM 705 C C . LEU A 1 94 ? 13.302 5.237 11.052 1.00 94.62 94 LEU A C 1
ATOM 707 O O . LEU A 1 94 ? 12.086 5.299 10.877 1.00 94.62 94 LEU A O 1
ATOM 711 N N . ALA A 1 95 ? 14.119 6.255 10.785 1.00 96.19 95 ALA A N 1
ATOM 712 C CA . ALA A 1 95 ? 13.657 7.488 10.159 1.00 96.19 95 ALA A CA 1
ATOM 713 C C . ALA A 1 95 ? 13.473 7.272 8.651 1.00 96.19 95 ALA A C 1
ATOM 715 O O . ALA A 1 95 ? 14.422 6.920 7.953 1.00 96.19 95 ALA A O 1
ATOM 716 N N . LEU A 1 96 ? 12.258 7.490 8.146 1.00 97.75 96 LEU A N 1
ATOM 717 C CA . LEU A 1 96 ? 11.981 7.505 6.711 1.00 97.75 96 LEU A CA 1
ATOM 718 C C . LEU A 1 96 ? 12.341 8.886 6.157 1.00 97.75 96 LEU A C 1
ATOM 720 O O . LEU A 1 96 ? 11.509 9.790 6.136 1.00 97.75 96 LEU A O 1
ATOM 724 N N . THR A 1 97 ? 13.599 9.053 5.750 1.00 96.00 97 THR A N 1
ATOM 725 C CA . THR A 1 97 ? 14.086 10.282 5.104 1.00 96.00 97 THR A CA 1
ATOM 726 C C . THR A 1 97 ? 13.337 10.541 3.795 1.00 96.00 97 THR A C 1
ATOM 728 O O . THR A 1 97 ? 12.873 9.573 3.187 1.00 96.00 97 THR A O 1
ATOM 731 N N . PRO A 1 98 ? 13.196 11.798 3.335 1.00 97.38 98 PRO A N 1
ATOM 732 C CA . PRO A 1 98 ? 12.603 12.102 2.030 1.00 97.38 98 PRO A CA 1
ATOM 733 C C . PRO A 1 98 ? 13.188 11.238 0.902 1.00 97.38 98 PRO A C 1
ATOM 735 O O . PRO A 1 98 ? 14.345 10.825 0.973 1.00 97.38 98 PRO A O 1
ATOM 738 N N . LEU A 1 99 ? 12.368 10.912 -0.100 1.00 96.19 99 LEU A N 1
ATOM 739 C CA . LEU A 1 99 ? 12.864 10.247 -1.305 1.00 96.19 99 LEU A CA 1
ATOM 740 C C . LEU A 1 99 ? 13.557 11.278 -2.189 1.00 96.19 99 LEU A C 1
ATOM 742 O O . LEU A 1 99 ? 12.962 12.307 -2.509 1.00 96.19 99 LEU A O 1
ATOM 746 N N . GLU A 1 100 ? 14.777 10.964 -2.608 1.00 95.88 100 GLU A N 1
ATOM 747 C CA . GLU A 1 100 ? 15.444 11.688 -3.684 1.00 95.88 100 GLU A CA 1
ATOM 748 C C . GLU A 1 100 ? 14.731 11.341 -4.994 1.00 95.88 100 GLU A C 1
ATOM 750 O O . GLU A 1 100 ? 14.728 10.184 -5.422 1.00 95.88 100 GLU A O 1
ATOM 755 N N . ARG A 1 101 ? 14.058 12.333 -5.585 1.00 97.25 101 ARG A N 1
ATOM 756 C CA . ARG A 1 101 ? 13.274 12.171 -6.811 1.00 97.25 101 ARG A CA 1
ATOM 757 C C . ARG A 1 101 ? 13.410 13.397 -7.701 1.00 97.25 101 ARG A C 1
ATOM 759 O O . ARG A 1 101 ? 13.096 14.506 -7.269 1.00 97.25 101 ARG A O 1
ATOM 766 N N . THR A 1 102 ? 13.739 13.168 -8.966 1.00 98.25 102 THR A N 1
ATOM 767 C CA . THR A 1 102 ? 13.689 14.182 -10.028 1.00 98.25 102 THR A CA 1
ATOM 768 C C . THR A 1 102 ? 12.528 13.864 -10.962 1.00 98.25 102 THR A C 1
ATOM 770 O O . THR A 1 102 ? 12.353 12.711 -11.352 1.00 98.25 102 THR A O 1
ATOM 773 N N . ILE A 1 103 ? 11.705 14.863 -11.281 1.00 97.31 103 ILE A N 1
ATOM 774 C CA . ILE A 1 103 ? 10.610 14.740 -12.250 1.00 97.31 103 ILE A CA 1
ATOM 775 C C . ILE A 1 103 ? 10.879 15.734 -13.372 1.00 97.31 103 ILE A C 1
ATOM 777 O O . ILE A 1 103 ? 10.935 16.935 -13.112 1.00 97.31 103 ILE A O 1
ATOM 781 N N . ASP A 1 104 ? 10.972 15.209 -14.587 1.00 95.06 104 ASP A N 1
ATOM 782 C CA . ASP A 1 104 ? 11.089 15.958 -15.834 1.00 95.06 104 ASP A CA 1
ATOM 783 C C . ASP A 1 104 ? 9.851 15.687 -16.715 1.00 95.06 104 ASP A C 1
ATOM 785 O O . ASP A 1 104 ? 9.002 14.856 -16.386 1.00 95.06 104 ASP A O 1
ATOM 789 N N . ASP A 1 105 ? 9.745 16.345 -17.873 1.00 94.12 105 ASP A N 1
ATOM 790 C CA . ASP A 1 105 ? 8.560 16.261 -18.751 1.00 94.12 105 ASP A CA 1
ATOM 791 C C . ASP A 1 105 ? 8.215 14.835 -19.225 1.00 94.12 105 ASP A C 1
ATOM 793 O O . ASP A 1 105 ? 7.047 14.516 -19.496 1.00 94.12 105 ASP A O 1
ATOM 797 N N . SER A 1 106 ? 9.239 13.988 -19.346 1.00 96.50 106 SER A N 1
ATOM 798 C CA . SER A 1 106 ? 9.159 12.620 -19.873 1.00 96.50 106 SER A CA 1
ATOM 799 C C . SER A 1 106 ? 9.763 11.570 -18.942 1.00 96.50 106 SER A C 1
ATOM 801 O O . SER A 1 106 ? 9.823 10.403 -19.317 1.00 96.50 106 SER A O 1
ATOM 803 N N . ALA A 1 107 ? 10.195 11.940 -17.733 1.00 97.88 107 ALA A N 1
ATOM 804 C CA . ALA A 1 107 ? 10.861 10.995 -16.848 1.00 97.88 107 ALA A CA 1
ATOM 805 C C . ALA A 1 107 ? 10.621 11.263 -15.363 1.00 97.88 107 ALA A C 1
ATOM 807 O O . ALA A 1 107 ? 10.460 12.400 -14.924 1.00 97.88 107 ALA A O 1
ATOM 808 N N . ILE A 1 108 ? 10.661 10.191 -14.574 1.00 98.56 108 ILE A N 1
ATOM 809 C CA . ILE A 1 108 ? 10.739 10.250 -13.114 1.00 98.56 108 ILE A CA 1
ATOM 810 C C . ILE A 1 108 ? 11.923 9.396 -12.678 1.00 98.56 108 ILE A C 1
ATOM 812 O O . ILE A 1 108 ? 11.968 8.203 -12.972 1.00 98.56 108 ILE A O 1
ATOM 816 N N . LEU A 1 109 ? 12.881 9.992 -11.977 1.00 98.69 109 LEU A N 1
ATOM 817 C CA . LEU A 1 109 ? 14.139 9.352 -11.606 1.00 98.69 109 LEU A CA 1
ATOM 818 C C . LEU A 1 109 ? 14.264 9.248 -10.087 1.00 98.69 109 LEU A C 1
ATOM 820 O O . LEU A 1 109 ? 14.091 10.240 -9.381 1.00 98.69 109 LEU A O 1
ATOM 824 N N . TYR A 1 110 ? 14.600 8.049 -9.616 1.00 98.62 110 TYR A N 1
ATOM 825 C CA . TYR A 1 110 ? 14.944 7.726 -8.232 1.00 98.62 110 TYR A CA 1
ATOM 826 C C . TYR A 1 110 ? 16.296 6.988 -8.187 1.00 98.62 110 TYR A C 1
ATOM 828 O O . TYR A 1 110 ? 16.993 6.890 -9.198 1.00 98.62 110 TYR A O 1
ATOM 836 N N . GLY A 1 111 ? 16.677 6.442 -7.025 1.00 97.69 111 GLY A N 1
ATOM 837 C CA . GLY A 1 111 ? 17.924 5.689 -6.875 1.00 97.69 111 GLY A CA 1
ATOM 838 C C . GLY A 1 111 ? 17.899 4.306 -7.538 1.00 97.69 111 GLY A C 1
ATOM 839 O O . GLY A 1 111 ? 18.852 3.927 -8.222 1.00 97.69 111 GLY A O 1
ATOM 840 N N . PHE A 1 112 ? 16.816 3.549 -7.352 1.00 98.56 112 PHE A N 1
ATOM 841 C CA . PHE A 1 112 ? 16.638 2.192 -7.883 1.00 98.56 112 PHE A CA 1
ATOM 842 C C . PHE A 1 112 ? 15.443 2.050 -8.824 1.00 98.56 112 PHE A C 1
ATOM 844 O O . PHE A 1 112 ? 15.323 1.019 -9.484 1.00 98.56 112 PHE A O 1
ATOM 851 N N . VAL A 1 113 ? 14.575 3.055 -8.912 1.00 98.88 113 VAL A N 1
ATOM 852 C CA . VAL A 1 113 ? 13.465 3.095 -9.868 1.00 98.88 113 VAL A CA 1
ATOM 853 C C . VAL A 1 113 ? 13.669 4.241 -10.852 1.00 98.88 113 VAL A C 1
ATOM 855 O O . VAL A 1 113 ? 14.069 5.339 -10.478 1.00 98.88 113 VAL A O 1
ATOM 858 N N . SER A 1 114 ? 13.353 4.010 -12.118 1.00 98.81 114 SER A N 1
ATOM 859 C CA . SER A 1 114 ? 13.132 5.082 -13.084 1.00 98.81 114 SER A CA 1
ATOM 860 C C . SER A 1 114 ? 11.861 4.831 -13.878 1.00 98.81 114 SER A C 1
ATOM 862 O O . SER A 1 114 ? 11.425 3.691 -14.042 1.00 98.81 114 SER A O 1
ATOM 864 N N . VAL A 1 115 ? 11.247 5.907 -14.349 1.00 98.88 115 VAL A N 1
ATOM 865 C CA . VAL A 1 115 ? 10.061 5.882 -15.194 1.00 98.88 115 VAL A CA 1
ATOM 866 C C . VAL A 1 115 ? 10.357 6.714 -16.425 1.00 98.88 115 VAL A C 1
ATOM 868 O O . VAL A 1 115 ? 10.691 7.884 -16.286 1.00 98.88 115 VAL A O 1
ATOM 871 N N . ASP A 1 116 ? 10.227 6.116 -17.600 1.00 98.75 116 ASP A N 1
ATOM 872 C CA . ASP A 1 116 ? 10.268 6.802 -18.893 1.00 98.75 116 ASP A CA 1
ATOM 873 C C . ASP A 1 116 ? 8.845 6.891 -19.451 1.00 98.75 116 ASP A C 1
ATOM 875 O O . ASP A 1 116 ? 8.119 5.896 -19.432 1.00 98.75 116 ASP A O 1
ATOM 879 N N . ILE A 1 117 ? 8.413 8.075 -19.881 1.00 98.69 117 ILE A N 1
ATOM 880 C CA . ILE A 1 117 ? 7.021 8.372 -20.229 1.00 98.69 117 ILE A CA 1
ATOM 881 C C . ILE A 1 117 ? 6.927 8.766 -21.703 1.00 98.69 117 ILE A C 1
ATOM 883 O O . ILE A 1 117 ? 7.184 9.909 -22.085 1.00 98.69 117 ILE A O 1
ATOM 887 N N . ASP A 1 118 ? 6.436 7.839 -22.523 1.00 98.31 118 ASP A N 1
ATOM 888 C CA . ASP A 1 118 ? 6.069 8.094 -23.912 1.00 98.31 118 ASP A CA 1
ATOM 889 C C . ASP A 1 118 ? 4.579 8.449 -23.999 1.00 98.31 118 ASP A C 1
ATOM 891 O O . ASP A 1 118 ? 3.683 7.598 -23.970 1.00 98.31 118 ASP A O 1
ATOM 895 N N . ARG A 1 119 ? 4.299 9.747 -24.126 1.00 97.50 119 ARG A N 1
ATOM 896 C CA . ARG A 1 119 ? 2.931 10.283 -24.212 1.00 97.50 119 ARG A CA 1
ATOM 897 C C . ARG A 1 119 ? 2.260 9.997 -25.547 1.00 97.50 119 ARG A C 1
ATOM 899 O O . ARG A 1 119 ? 1.037 9.878 -25.585 1.00 97.50 119 ARG A O 1
ATOM 906 N N . ALA A 1 120 ? 3.040 9.883 -26.622 1.00 97.81 120 ALA A N 1
ATOM 907 C CA . ALA A 1 120 ? 2.515 9.589 -27.948 1.00 97.81 120 ALA A CA 1
ATOM 908 C C . ALA A 1 120 ? 2.045 8.131 -28.018 1.00 97.81 120 ALA A C 1
ATOM 910 O O . ALA A 1 120 ? 0.930 7.860 -28.465 1.00 97.81 120 ALA A O 1
ATOM 911 N N . ALA A 1 121 ? 2.849 7.203 -27.490 1.00 98.12 121 ALA A N 1
ATOM 912 C CA . ALA A 1 121 ? 2.469 5.799 -27.353 1.00 98.12 121 ALA A CA 1
ATOM 913 C C . ALA A 1 121 ? 1.503 5.545 -26.179 1.00 98.12 121 ALA A C 1
ATOM 915 O O . ALA A 1 121 ? 0.826 4.516 -26.148 1.00 98.12 121 ALA A O 1
ATOM 916 N N . ARG A 1 122 ? 1.407 6.486 -25.229 1.00 98.44 122 ARG A N 1
ATOM 917 C CA . ARG A 1 122 ? 0.677 6.369 -23.952 1.00 98.44 122 ARG A CA 1
ATOM 918 C C . ARG A 1 122 ? 1.203 5.230 -23.075 1.00 98.44 122 ARG A C 1
ATOM 920 O O . ARG A 1 122 ? 0.420 4.497 -22.461 1.00 98.44 122 ARG A O 1
ATOM 927 N N . ILE A 1 123 ? 2.524 5.095 -23.018 1.00 98.75 123 ILE A N 1
ATOM 928 C CA . ILE A 1 123 ? 3.239 4.054 -22.278 1.00 98.75 123 ILE A CA 1
ATOM 929 C C . ILE A 1 123 ? 4.153 4.717 -21.250 1.00 98.75 123 ILE A C 1
ATOM 931 O O . ILE A 1 123 ? 4.872 5.654 -21.580 1.00 98.75 123 ILE A O 1
ATOM 935 N N . ALA A 1 124 ? 4.157 4.207 -20.019 1.00 98.81 124 ALA A N 1
ATOM 936 C CA . ALA A 1 124 ? 5.210 4.499 -19.053 1.00 98.81 124 ALA A CA 1
ATOM 937 C C . ALA A 1 124 ? 6.016 3.229 -18.761 1.00 98.81 124 ALA A C 1
ATOM 939 O O . ALA A 1 124 ? 5.458 2.218 -18.331 1.00 98.81 124 ALA A O 1
ATOM 940 N N . THR A 1 125 ? 7.326 3.274 -18.988 1.00 98.88 125 THR A N 1
ATOM 941 C CA . THR A 1 125 ? 8.245 2.166 -18.714 1.00 98.88 125 THR A CA 1
ATOM 942 C C . THR A 1 125 ? 8.898 2.363 -17.356 1.00 98.88 125 THR A C 1
ATOM 944 O O . THR A 1 125 ? 9.731 3.246 -17.184 1.00 98.88 125 THR A O 1
ATOM 947 N N . ILE A 1 126 ? 8.542 1.513 -16.398 1.00 98.88 126 ILE A N 1
ATOM 948 C CA . ILE A 1 126 ? 9.096 1.472 -15.048 1.00 98.88 126 ILE A CA 1
ATOM 949 C C . ILE A 1 126 ? 10.266 0.486 -15.037 1.00 98.88 126 ILE A C 1
ATOM 951 O O . ILE A 1 126 ? 10.091 -0.715 -15.241 1.00 98.88 126 ILE A O 1
ATOM 955 N N . SER A 1 127 ? 11.464 0.995 -14.786 1.00 98.81 127 SER A N 1
ATOM 956 C CA . SER A 1 127 ? 12.707 0.233 -14.709 1.00 98.81 127 SER A CA 1
ATOM 957 C C . SER A 1 127 ? 13.184 0.116 -13.269 1.00 98.81 127 SER A C 1
ATOM 959 O O . SER A 1 127 ? 13.328 1.126 -12.587 1.00 98.81 127 SER A O 1
ATOM 961 N N . ILE A 1 128 ? 13.465 -1.108 -12.819 1.00 98.81 128 ILE A N 1
ATOM 962 C CA . ILE A 1 128 ? 13.918 -1.391 -11.451 1.00 98.81 128 ILE A CA 1
ATOM 963 C C . ILE A 1 128 ? 15.350 -1.933 -11.469 1.00 98.81 128 ILE A C 1
ATOM 965 O O . ILE A 1 128 ? 15.644 -2.930 -12.128 1.00 98.81 128 ILE A O 1
ATOM 969 N N . LYS A 1 129 ? 16.247 -1.286 -10.727 1.00 98.56 129 LYS A N 1
ATOM 970 C CA . LYS A 1 129 ? 17.659 -1.650 -10.599 1.00 98.56 129 LYS A CA 1
ATOM 971 C C . LYS A 1 129 ? 17.875 -2.540 -9.367 1.00 98.56 129 LYS A C 1
ATOM 973 O O . LYS A 1 129 ? 17.485 -2.188 -8.252 1.00 98.56 129 LYS A O 1
ATOM 978 N N . ALA A 1 130 ? 18.527 -3.685 -9.568 1.00 98.19 130 ALA A N 1
ATOM 979 C CA . ALA A 1 130 ? 19.019 -4.543 -8.488 1.00 98.19 130 ALA A CA 1
ATOM 980 C C . ALA A 1 130 ? 20.055 -3.809 -7.608 1.00 98.19 130 ALA A C 1
ATOM 982 O O . ALA A 1 130 ? 20.702 -2.868 -8.081 1.00 98.19 130 ALA A O 1
ATOM 983 N N . PRO A 1 131 ? 20.270 -4.238 -6.351 1.00 97.69 131 PRO A N 1
ATOM 984 C CA . PRO A 1 131 ? 21.336 -3.668 -5.543 1.00 97.69 131 PRO A CA 1
ATOM 985 C C . PRO A 1 131 ? 22.706 -4.048 -6.119 1.00 97.69 131 PRO A C 1
ATOM 987 O O . PRO A 1 131 ? 22.879 -5.124 -6.695 1.00 97.69 131 PRO A O 1
ATOM 990 N N . GLU A 1 132 ? 23.693 -3.169 -5.952 1.00 95.44 132 GLU A N 1
ATOM 991 C CA . GLU A 1 132 ? 25.064 -3.403 -6.438 1.00 95.44 132 GLU A CA 1
ATOM 992 C C . GLU A 1 132 ? 25.844 -4.384 -5.553 1.00 95.44 132 GLU A C 1
ATOM 994 O O . GLU A 1 132 ? 26.732 -5.081 -6.038 1.00 95.44 132 GLU A O 1
ATOM 999 N N . ALA A 1 133 ? 25.480 -4.478 -4.273 1.00 96.31 133 ALA A N 1
ATOM 1000 C CA . ALA A 1 133 ? 26.072 -5.395 -3.307 1.00 96.31 133 ALA A CA 1
ATOM 1001 C C . ALA A 1 133 ? 25.056 -6.444 -2.835 1.00 96.31 133 ALA A C 1
ATOM 1003 O O . ALA A 1 133 ? 23.841 -6.247 -2.927 1.00 96.31 133 ALA A O 1
ATOM 1004 N N . ALA A 1 134 ? 25.566 -7.548 -2.290 1.00 97.19 134 ALA A N 1
ATOM 1005 C CA . ALA A 1 134 ? 24.755 -8.529 -1.583 1.00 97.19 134 ALA A CA 1
ATOM 1006 C C . ALA A 1 134 ? 24.134 -7.930 -0.307 1.00 97.19 134 ALA A C 1
ATOM 1008 O O . ALA A 1 134 ? 24.534 -6.862 0.167 1.00 97.19 134 ALA A O 1
ATOM 1009 N N . ALA A 1 135 ? 23.155 -8.639 0.253 1.00 97.44 135 ALA A N 1
ATOM 1010 C CA . ALA A 1 135 ? 22.548 -8.281 1.528 1.00 97.44 135 ALA A CA 1
ATOM 1011 C C . ALA A 1 135 ? 23.604 -8.129 2.645 1.00 97.44 135 ALA A C 1
ATOM 1013 O O . ALA A 1 135 ? 24.632 -8.815 2.615 1.00 97.44 135 ALA A O 1
ATOM 1014 N N . PRO A 1 136 ? 23.363 -7.254 3.641 1.00 97.75 136 PRO A N 1
ATOM 1015 C CA . PRO A 1 136 ? 24.254 -7.123 4.789 1.00 97.75 136 PRO A CA 1
ATOM 1016 C C . PRO A 1 136 ? 24.411 -8.461 5.523 1.00 97.75 136 PRO A C 1
ATOM 1018 O O . PRO A 1 136 ? 23.523 -9.314 5.490 1.00 97.75 136 PRO A O 1
ATOM 1021 N N . ALA A 1 137 ? 25.542 -8.629 6.212 1.00 96.56 137 ALA A N 1
ATOM 1022 C CA . ALA A 1 137 ? 25.866 -9.873 6.911 1.00 96.56 137 ALA A CA 1
ATOM 1023 C C . ALA A 1 137 ? 24.867 -10.209 8.036 1.00 96.56 137 ALA A C 1
ATOM 1025 O O . ALA A 1 137 ? 24.624 -11.382 8.314 1.00 96.56 137 ALA A O 1
ATOM 1026 N N . ASP A 1 138 ? 24.284 -9.191 8.673 1.00 97.25 138 ASP A N 1
ATOM 1027 C CA . ASP A 1 138 ? 23.408 -9.331 9.832 1.00 97.25 138 ASP A CA 1
ATOM 1028 C C . ASP A 1 138 ? 22.382 -8.182 9.955 1.00 97.25 138 ASP A C 1
ATOM 1030 O O . ASP A 1 138 ? 22.295 -7.267 9.127 1.00 97.25 138 ASP A O 1
ATOM 1034 N N . ILE A 1 139 ? 21.553 -8.265 11.001 1.00 96.38 139 ILE A N 1
ATOM 1035 C CA . ILE A 1 139 ? 20.511 -7.281 11.321 1.00 96.38 139 ILE A CA 1
ATOM 1036 C C . ILE A 1 139 ? 21.093 -5.904 11.630 1.00 96.38 139 ILE A C 1
ATOM 1038 O O . ILE A 1 139 ? 20.487 -4.906 11.236 1.00 96.38 139 ILE A O 1
ATOM 1042 N N . ASP A 1 140 ? 22.247 -5.832 12.290 1.00 96.00 140 ASP A N 1
ATOM 1043 C CA . ASP A 1 140 ? 22.870 -4.557 12.640 1.00 96.00 140 ASP A CA 1
ATOM 1044 C C . ASP A 1 140 ? 23.340 -3.826 11.377 1.00 96.00 140 ASP A C 1
ATOM 1046 O O . ASP A 1 140 ? 23.109 -2.622 11.243 1.00 96.00 140 ASP A O 1
ATOM 1050 N N . GLY A 1 141 ? 23.866 -4.557 10.389 1.00 97.25 141 GLY A N 1
ATOM 1051 C CA . GLY A 1 141 ? 24.160 -4.031 9.059 1.00 97.25 141 GLY A CA 1
ATOM 1052 C C . GLY A 1 141 ? 22.919 -3.481 8.346 1.00 97.25 141 GLY A C 1
ATOM 1053 O O . GLY A 1 141 ? 22.959 -2.375 7.805 1.00 97.25 141 GLY A O 1
ATOM 1054 N N . MET A 1 142 ? 21.787 -4.194 8.393 1.00 97.31 142 MET A N 1
ATOM 1055 C CA . MET A 1 142 ? 20.514 -3.696 7.844 1.00 97.31 142 MET A CA 1
ATOM 1056 C C . MET A 1 142 ? 20.036 -2.426 8.568 1.00 97.31 142 MET A C 1
ATOM 1058 O O . MET A 1 142 ? 19.634 -1.457 7.924 1.00 97.31 142 MET A O 1
ATOM 1062 N N . VAL A 1 143 ? 20.076 -2.408 9.905 1.00 95.81 143 VAL A N 1
ATOM 1063 C CA . VAL A 1 143 ? 19.678 -1.238 10.707 1.00 95.81 14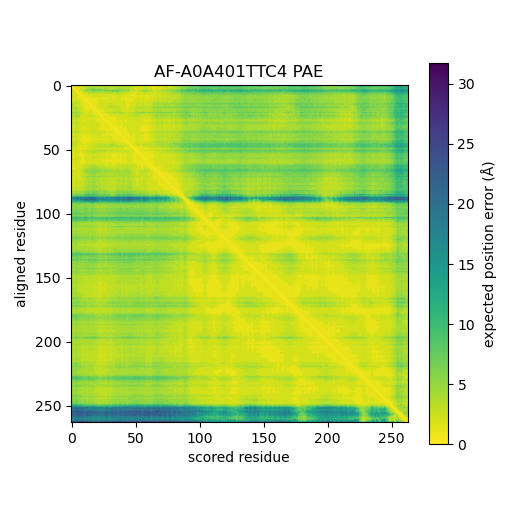3 VAL A CA 1
ATOM 1064 C C . VAL A 1 143 ? 20.587 -0.043 10.415 1.00 95.81 143 VAL A C 1
ATOM 1066 O O . VAL A 1 143 ? 20.088 1.078 10.307 1.00 95.81 143 VAL A O 1
ATOM 1069 N N . GLY A 1 144 ? 21.888 -0.278 10.226 1.00 96.19 144 GLY A N 1
ATOM 1070 C CA . GLY A 1 144 ? 22.869 0.740 9.851 1.00 96.19 144 GLY A CA 1
ATOM 1071 C C . GLY A 1 144 ? 22.591 1.391 8.494 1.00 96.19 144 GLY A C 1
ATOM 1072 O O . GLY A 1 144 ? 22.788 2.595 8.350 1.00 96.19 144 GLY A O 1
ATOM 1073 N N . GLN A 1 145 ? 22.070 0.635 7.522 1.00 96.94 145 GLN A N 1
ATOM 1074 C CA . GLN A 1 145 ? 21.655 1.173 6.217 1.00 96.94 145 GLN A CA 1
ATOM 1075 C C . GLN A 1 145 ? 20.346 1.978 6.287 1.00 96.94 145 GLN A C 1
ATOM 1077 O O . GLN A 1 145 ? 20.090 2.839 5.443 1.00 96.94 145 GLN A O 1
ATOM 1082 N N . GLY A 1 146 ? 19.507 1.732 7.298 1.00 96.38 146 GLY A N 1
ATOM 1083 C CA . GLY A 1 146 ? 18.295 2.507 7.543 1.00 96.38 146 GLY A CA 1
ATOM 1084 C C . GLY A 1 146 ? 17.356 2.549 6.332 1.00 96.38 146 GLY A C 1
ATOM 1085 O O . GLY A 1 146 ? 17.014 1.521 5.750 1.00 96.38 146 GLY A O 1
ATOM 1086 N N . ALA A 1 147 ? 16.909 3.751 5.956 1.00 97.62 147 ALA A N 1
ATOM 1087 C CA . ALA A 1 147 ? 15.999 3.949 4.825 1.00 97.62 147 ALA A CA 1
ATOM 1088 C C . ALA A 1 147 ? 16.618 3.618 3.453 1.00 97.62 147 ALA A C 1
ATOM 1090 O O . ALA A 1 147 ? 15.858 3.446 2.502 1.00 97.62 147 ALA A O 1
ATOM 1091 N N . ALA A 1 148 ? 17.950 3.520 3.369 1.00 97.31 148 ALA A N 1
ATOM 1092 C CA . ALA A 1 148 ? 18.692 3.168 2.159 1.00 97.31 148 ALA A CA 1
ATOM 1093 C C . ALA A 1 148 ? 18.901 1.651 1.995 1.00 97.31 148 ALA A C 1
ATOM 1095 O O . ALA A 1 148 ? 19.486 1.208 1.008 1.00 97.31 148 ALA A O 1
ATOM 1096 N N . PHE A 1 149 ? 18.424 0.827 2.939 1.00 98.31 149 PHE A N 1
ATOM 1097 C CA . PHE A 1 149 ? 18.408 -0.621 2.749 1.00 98.31 149 PHE A CA 1
ATOM 1098 C C . PHE A 1 149 ? 17.555 -0.964 1.522 1.00 98.31 149 PHE A C 1
ATOM 1100 O O . PHE A 1 149 ? 16.365 -0.638 1.485 1.00 98.31 149 PHE A O 1
ATOM 1107 N N . TRP A 1 150 ? 18.156 -1.619 0.523 1.00 98.62 150 TRP A N 1
ATOM 1108 C CA . TRP A 1 150 ? 17.593 -1.726 -0.829 1.00 98.62 150 TRP A CA 1
ATOM 1109 C C . TRP A 1 150 ? 16.123 -2.179 -0.875 1.00 98.62 150 TRP A C 1
ATOM 1111 O O . TRP A 1 150 ? 15.327 -1.460 -1.480 1.00 98.62 150 TRP A O 1
ATOM 1121 N N . PRO A 1 151 ? 15.690 -3.262 -0.186 1.00 98.56 151 PRO A N 1
ATOM 1122 C CA . PRO A 1 151 ? 14.291 -3.680 -0.212 1.00 98.56 151 PRO A CA 1
ATOM 1123 C C . PRO A 1 151 ? 13.323 -2.627 0.330 1.00 98.56 151 PRO A C 1
ATOM 1125 O O . PRO A 1 151 ? 12.175 -2.585 -0.097 1.00 98.56 151 PRO A O 1
ATOM 1128 N N . LEU A 1 152 ? 13.747 -1.793 1.283 1.00 98.75 152 LEU A N 1
ATOM 1129 C CA . LEU A 1 152 ? 12.923 -0.699 1.790 1.00 98.75 152 LEU A CA 1
ATOM 1130 C C . LEU A 1 152 ? 12.913 0.474 0.808 1.00 98.75 152 LEU A C 1
ATOM 1132 O O . LEU A 1 152 ? 11.843 1.007 0.517 1.00 98.75 152 LEU A O 1
ATOM 1136 N N . GLN A 1 153 ? 14.080 0.874 0.303 1.00 98.62 153 GLN A N 1
ATOM 1137 C CA . GLN A 1 153 ? 14.198 2.013 -0.601 1.00 98.62 153 GLN A CA 1
ATOM 1138 C C . GLN A 1 153 ? 13.427 1.777 -1.903 1.00 98.62 153 GLN A C 1
ATOM 1140 O O . GLN A 1 153 ? 12.554 2.572 -2.242 1.00 98.62 153 GLN A O 1
ATOM 1145 N N . VAL A 1 154 ? 13.668 0.656 -2.585 1.00 98.69 154 VAL A N 1
ATOM 1146 C CA . VAL A 1 154 ? 13.032 0.377 -3.879 1.00 98.69 154 VAL A CA 1
ATOM 1147 C C . VAL A 1 154 ? 11.511 0.202 -3.748 1.00 98.69 154 VAL A C 1
ATOM 1149 O O . VAL A 1 154 ? 10.774 0.636 -4.625 1.00 98.69 154 VAL A O 1
ATOM 1152 N N . ALA A 1 155 ? 11.007 -0.332 -2.624 1.00 98.75 155 ALA A N 1
ATOM 1153 C CA . ALA A 1 155 ? 9.566 -0.388 -2.355 1.00 98.75 155 ALA A CA 1
ATOM 1154 C C . ALA A 1 155 ? 8.949 1.011 -2.226 1.00 98.75 155 ALA A C 1
ATOM 1156 O O . ALA A 1 155 ? 7.849 1.248 -2.719 1.00 98.75 155 ALA A O 1
ATOM 1157 N N . ARG A 1 156 ? 9.651 1.938 -1.561 1.00 98.81 156 ARG A N 1
ATOM 1158 C CA . ARG A 1 156 ? 9.202 3.328 -1.398 1.00 98.81 156 ARG A CA 1
ATOM 1159 C C . ARG A 1 156 ? 9.180 4.074 -2.723 1.00 98.81 156 ARG A C 1
ATOM 1161 O O . ARG A 1 156 ? 8.198 4.747 -3.007 1.00 98.81 156 ARG A O 1
ATOM 1168 N N . GLU A 1 157 ? 10.251 3.950 -3.497 1.00 98.88 157 GLU A N 1
ATOM 1169 C CA . GLU A 1 157 ? 10.374 4.574 -4.815 1.00 98.88 157 GLU A CA 1
ATOM 1170 C C . GLU A 1 157 ? 9.321 4.023 -5.784 1.00 98.88 157 GLU A C 1
ATOM 1172 O O . GLU A 1 157 ? 8.657 4.788 -6.479 1.00 98.88 157 GLU A O 1
ATOM 1177 N N . LEU A 1 158 ? 9.092 2.705 -5.775 1.00 98.88 158 LEU A N 1
ATOM 1178 C CA . LEU A 1 158 ? 8.075 2.073 -6.611 1.00 98.88 158 LEU A CA 1
ATOM 1179 C C . LEU A 1 158 ? 6.652 2.486 -6.207 1.00 98.88 158 LEU A C 1
ATOM 1181 O O . LEU A 1 158 ? 5.843 2.783 -7.084 1.00 98.88 158 LEU A O 1
ATOM 1185 N N . ASP A 1 159 ? 6.327 2.533 -4.908 1.00 98.81 159 ASP A N 1
ATOM 1186 C CA . ASP A 1 159 ? 5.000 2.983 -4.452 1.00 98.81 159 ASP A CA 1
ATOM 1187 C C . ASP A 1 159 ? 4.741 4.438 -4.860 1.00 98.81 159 ASP A C 1
ATOM 1189 O O . ASP A 1 159 ? 3.664 4.759 -5.364 1.00 98.81 159 ASP A O 1
ATOM 1193 N N . ASP A 1 160 ? 5.742 5.307 -4.694 1.00 98.75 160 ASP A N 1
ATOM 1194 C CA . ASP A 1 160 ? 5.666 6.716 -5.080 1.00 98.75 160 ASP A CA 1
ATOM 1195 C C . ASP A 1 160 ? 5.509 6.888 -6.601 1.00 98.75 160 ASP A C 1
ATOM 1197 O O . ASP A 1 160 ? 4.620 7.616 -7.045 1.00 98.75 160 ASP A O 1
ATOM 1201 N N . ALA A 1 161 ? 6.268 6.138 -7.409 1.00 98.69 161 ALA A N 1
ATOM 1202 C CA . ALA A 1 161 ? 6.129 6.125 -8.865 1.00 98.69 161 ALA A CA 1
ATOM 1203 C C . ALA A 1 161 ? 4.725 5.682 -9.311 1.00 98.69 161 ALA A C 1
ATOM 1205 O O . ALA A 1 161 ? 4.093 6.348 -10.133 1.00 98.69 161 ALA A O 1
ATOM 1206 N N . ILE A 1 162 ? 4.193 4.596 -8.738 1.00 98.62 162 ILE A N 1
ATOM 1207 C CA . ILE A 1 162 ? 2.841 4.106 -9.050 1.00 98.62 162 ILE A CA 1
ATOM 1208 C C . ILE A 1 162 ? 1.777 5.128 -8.639 1.00 98.62 162 ILE A C 1
ATOM 1210 O O . ILE A 1 162 ? 0.827 5.371 -9.386 1.00 98.62 162 ILE A O 1
ATOM 1214 N N . LEU A 1 163 ? 1.914 5.750 -7.467 1.00 98.50 163 LEU A N 1
ATOM 1215 C CA . LEU A 1 163 ? 1.001 6.798 -7.010 1.00 98.50 163 LEU A CA 1
ATOM 1216 C C . LEU A 1 163 ? 1.024 8.020 -7.932 1.00 98.50 163 LEU A C 1
ATOM 1218 O O . LEU A 1 163 ? -0.044 8.513 -8.303 1.00 98.50 163 LEU A O 1
ATOM 1222 N N . HIS A 1 164 ? 2.214 8.464 -8.338 1.00 98.19 164 HIS A N 1
ATOM 1223 C CA . HIS A 1 164 ? 2.380 9.566 -9.278 1.00 98.19 164 HIS A CA 1
ATOM 1224 C C . HIS A 1 164 ? 1.689 9.255 -10.611 1.0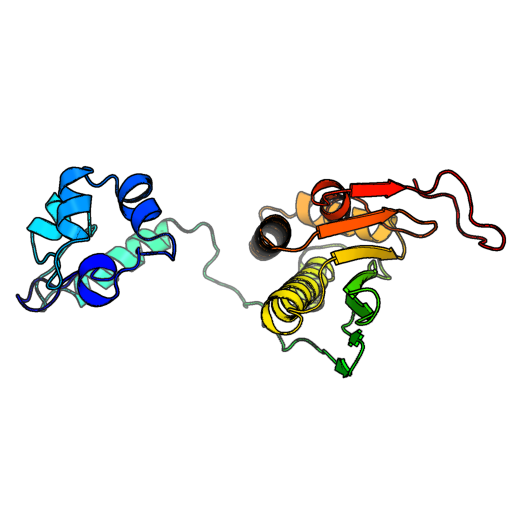0 98.19 164 HIS A C 1
ATOM 1226 O O . HIS A 1 164 ? 0.839 10.024 -11.061 1.00 98.19 164 HIS A O 1
ATOM 1232 N N . LEU A 1 165 ? 1.980 8.094 -11.204 1.00 98.31 165 LEU A N 1
ATOM 1233 C CA . LEU A 1 165 ? 1.410 7.674 -12.486 1.00 98.31 165 LEU A CA 1
ATOM 1234 C C . LEU A 1 165 ? -0.123 7.564 -12.449 1.00 98.31 165 LEU A C 1
ATOM 1236 O O . LEU A 1 165 ? -0.808 7.890 -13.416 1.00 98.31 165 LEU A O 1
ATOM 1240 N N . ARG A 1 166 ? -0.691 7.135 -11.317 1.00 97.94 166 ARG A N 1
ATOM 1241 C CA . ARG A 1 166 ? -2.147 6.996 -11.163 1.00 97.94 166 ARG A CA 1
ATOM 1242 C C . ARG A 1 166 ? -2.896 8.320 -11.186 1.00 97.94 166 ARG A C 1
ATOM 1244 O O . ARG A 1 166 ? -4.037 8.333 -11.645 1.00 97.94 166 ARG A O 1
ATOM 1251 N N . ILE A 1 167 ? -2.300 9.375 -10.638 1.00 97.00 167 ILE A N 1
ATOM 1252 C CA . ILE A 1 167 ? -2.994 10.641 -10.371 1.00 97.00 167 ILE A CA 1
ATOM 1253 C C . ILE A 1 167 ? -2.582 11.735 -11.352 1.00 97.00 167 ILE A C 1
ATOM 1255 O O . ILE A 1 167 ? -3.438 12.501 -11.785 1.00 97.00 167 ILE A O 1
ATOM 1259 N N . ASN A 1 168 ? -1.309 11.777 -11.738 1.00 97.44 168 ASN A N 1
ATOM 1260 C CA . ASN A 1 168 ? -0.769 12.843 -12.579 1.00 97.44 168 ASN A CA 1
ATOM 1261 C C . ASN A 1 168 ? -0.686 12.431 -14.053 1.00 97.44 168 ASN A C 1
ATOM 1263 O O . ASN A 1 168 ? -0.747 13.287 -14.927 1.00 97.44 168 ASN A O 1
ATOM 1267 N N . GLU A 1 169 ? -0.630 11.124 -14.341 1.00 97.31 169 GLU A N 1
ATOM 1268 C CA . GLU A 1 169 ? -0.447 10.592 -15.695 1.00 97.31 169 GLU A CA 1
ATOM 1269 C C . GLU A 1 169 ? -1.684 9.851 -16.211 1.00 97.31 169 GLU A C 1
ATOM 1271 O O . GLU A 1 169 ? -1.681 8.662 -16.544 1.00 97.31 169 GLU A O 1
ATOM 1276 N N . LEU A 1 170 ? -2.798 10.585 -16.274 1.00 97.25 170 LEU A N 1
ATOM 1277 C CA . LEU A 1 170 ? -4.102 10.050 -16.685 1.00 97.25 170 LEU A CA 1
ATOM 1278 C C . LEU A 1 170 ? -4.156 9.645 -18.165 1.00 97.25 170 LEU A C 1
ATOM 1280 O O . LEU A 1 170 ? -4.935 8.767 -18.527 1.00 97.25 170 LEU A O 1
ATOM 1284 N N . GLY A 1 171 ? -3.328 10.270 -19.008 1.00 97.38 171 GLY A N 1
ATOM 1285 C CA . GLY A 1 171 ? -3.241 9.965 -20.439 1.00 97.38 171 GLY A CA 1
ATOM 1286 C C . GLY A 1 171 ? -2.450 8.696 -20.763 1.00 97.38 171 GLY A C 1
ATOM 1287 O O . GLY A 1 171 ? -2.611 8.147 -21.851 1.00 97.38 171 GLY A O 1
ATOM 1288 N N . ILE A 1 172 ? -1.619 8.211 -19.837 1.00 98.31 172 ILE A N 1
ATOM 1289 C CA . ILE A 1 172 ? -0.865 6.965 -20.000 1.00 98.31 172 ILE A CA 1
ATOM 1290 C C . ILE A 1 172 ? -1.807 5.788 -19.786 1.00 98.31 172 ILE A C 1
ATOM 1292 O O . ILE A 1 172 ? -2.507 5.739 -18.782 1.00 98.31 172 ILE A O 1
ATOM 1296 N N . ALA A 1 173 ? -1.830 4.835 -20.716 1.00 97.69 173 ALA A N 1
ATOM 1297 C CA . ALA A 1 173 ? -2.742 3.691 -20.688 1.00 97.69 173 ALA A CA 1
ATOM 1298 C C . ALA A 1 173 ? -2.063 2.401 -20.205 1.00 97.69 173 ALA A C 1
ATOM 1300 O O . ALA A 1 173 ? -2.716 1.555 -19.588 1.00 97.69 173 ALA A O 1
ATOM 1301 N N . MET A 1 174 ? -0.763 2.259 -20.473 1.00 98.62 174 MET A N 1
ATOM 1302 C CA . MET A 1 174 ? 0.005 1.046 -20.204 1.00 98.62 174 MET A CA 1
ATOM 1303 C C . MET A 1 174 ? 1.228 1.346 -19.343 1.00 98.62 174 MET A C 1
ATOM 1305 O O . MET A 1 174 ? 1.956 2.304 -19.602 1.00 98.62 174 MET A O 1
ATOM 1309 N N . LEU A 1 175 ? 1.460 0.494 -18.347 1.00 98.81 175 LEU A N 1
ATOM 1310 C CA . LEU A 1 175 ? 2.681 0.468 -17.554 1.00 98.81 175 LEU A CA 1
ATOM 1311 C C . LEU A 1 175 ? 3.496 -0.760 -17.952 1.00 98.81 175 LEU A C 1
ATOM 1313 O O . LEU A 1 175 ? 2.985 -1.880 -17.930 1.00 98.81 175 LEU A O 1
ATOM 1317 N N . VAL A 1 176 ? 4.756 -0.545 -18.317 1.00 98.88 176 VAL A N 1
ATOM 1318 C CA . VAL A 1 176 ? 5.688 -1.613 -18.681 1.00 98.88 176 VAL A CA 1
ATOM 1319 C C . VAL A 1 176 ? 6.720 -1.769 -17.576 1.00 98.88 176 VAL A C 1
ATOM 1321 O O . VAL A 1 176 ? 7.461 -0.831 -17.306 1.00 98.88 176 VAL A O 1
ATOM 1324 N N . PHE A 1 177 ? 6.817 -2.943 -16.959 1.00 98.88 177 PHE A N 1
ATOM 1325 C CA . PHE A 1 177 ? 7.870 -3.253 -16.000 1.00 98.88 177 PHE A CA 1
ATOM 1326 C C . PHE A 1 177 ? 9.087 -3.861 -16.695 1.00 98.88 177 PHE A C 1
ATOM 1328 O O . PHE A 1 177 ? 8.988 -4.829 -17.457 1.00 98.88 177 PHE A O 1
ATOM 1335 N N . LYS A 1 178 ? 10.254 -3.315 -16.361 1.00 98.69 178 LYS A N 1
ATOM 1336 C CA . LYS A 1 178 ? 11.575 -3.864 -16.661 1.00 98.69 178 LYS A CA 1
ATOM 1337 C C . LYS A 1 178 ? 12.400 -3.935 -15.385 1.00 98.69 178 LYS A C 1
ATOM 1339 O O . LYS A 1 178 ? 12.192 -3.176 -14.440 1.00 98.69 178 LYS A O 1
ATOM 1344 N N . SER A 1 179 ? 13.367 -4.837 -15.373 1.00 98.44 179 SER A N 1
ATOM 1345 C CA . SER A 1 179 ? 14.355 -4.924 -14.304 1.00 98.44 179 SER A CA 1
ATOM 1346 C C . SER A 1 179 ? 15.746 -5.092 -14.896 1.00 98.44 179 SER A C 1
ATOM 1348 O O . SER A 1 179 ? 15.869 -5.578 -16.023 1.00 98.44 179 SER A O 1
ATOM 1350 N N . HIS A 1 180 ? 16.773 -4.675 -14.154 1.00 96.50 180 HIS A N 1
ATOM 1351 C CA . HIS A 1 180 ? 18.170 -4.707 -14.591 1.00 96.50 180 HIS A CA 1
ATOM 1352 C C . HIS A 1 180 ? 19.113 -4.985 -13.417 1.00 96.50 180 HIS A C 1
ATOM 1354 O O . HIS A 1 180 ? 18.936 -4.433 -12.328 1.00 96.50 180 HIS A O 1
ATOM 1360 N N . GLY A 1 181 ? 20.164 -5.768 -13.652 1.00 95.38 181 GLY A N 1
ATOM 1361 C CA . GLY A 1 181 ? 21.277 -5.954 -12.712 1.00 95.38 181 GLY A CA 1
ATOM 1362 C C . GLY A 1 181 ? 21.445 -7.397 -12.239 1.00 95.38 181 GLY A C 1
ATOM 1363 O O . GLY A 1 181 ? 20.952 -8.328 -12.874 1.00 95.38 181 GLY A O 1
ATOM 1364 N N . ASP A 1 182 ? 22.182 -7.595 -11.145 1.00 95.31 182 ASP A N 1
ATOM 1365 C CA . ASP A 1 182 ? 22.541 -8.937 -10.681 1.00 95.31 182 ASP A CA 1
ATOM 1366 C C . ASP A 1 182 ? 21.411 -9.602 -9.874 1.00 95.31 182 ASP A C 1
ATOM 1368 O O . ASP A 1 182 ? 21.012 -9.144 -8.799 1.00 95.31 182 ASP A O 1
ATOM 1372 N N . ARG A 1 183 ? 20.928 -10.737 -10.388 1.00 95.75 183 ARG A N 1
ATOM 1373 C CA . ARG A 1 183 ? 19.928 -11.600 -9.743 1.00 95.75 183 ARG A CA 1
ATOM 1374 C C . ARG A 1 183 ? 20.408 -12.135 -8.396 1.00 95.75 183 ARG A C 1
ATOM 1376 O O . ARG A 1 183 ? 19.596 -12.254 -7.482 1.00 95.75 183 ARG A O 1
ATOM 1383 N N . ALA A 1 184 ? 21.699 -12.437 -8.252 1.00 96.94 184 ALA A N 1
ATOM 1384 C CA . ALA A 1 184 ? 22.250 -12.980 -7.013 1.00 96.94 184 ALA A CA 1
ATOM 1385 C C . ALA A 1 184 ? 22.086 -11.993 -5.848 1.00 96.94 184 ALA A C 1
ATOM 1387 O O . ALA A 1 184 ? 21.726 -12.391 -4.738 1.00 96.94 184 ALA A O 1
ATOM 1388 N N . ASN A 1 185 ? 22.248 -10.695 -6.118 1.00 97.94 185 ASN A N 1
ATOM 1389 C CA . ASN A 1 185 ? 22.064 -9.658 -5.112 1.00 97.94 185 ASN A CA 1
ATOM 1390 C C . ASN A 1 185 ? 20.596 -9.548 -4.679 1.00 97.94 185 ASN A C 1
ATOM 1392 O O . ASN A 1 185 ? 20.336 -9.476 -3.478 1.00 97.94 185 ASN A O 1
ATOM 1396 N N . VAL A 1 186 ? 19.636 -9.623 -5.607 1.00 98.31 186 VAL A N 1
ATOM 1397 C CA . VAL A 1 186 ? 18.196 -9.643 -5.274 1.00 98.31 186 VAL A CA 1
ATOM 1398 C C . VAL A 1 186 ? 17.851 -10.868 -4.419 1.00 98.31 186 VAL A C 1
ATOM 1400 O O . VAL A 1 186 ? 17.279 -10.725 -3.340 1.00 98.31 186 VAL A O 1
ATOM 1403 N N . VAL A 1 187 ? 18.290 -12.062 -4.836 1.00 98.38 187 VAL A N 1
ATOM 1404 C CA . VAL A 1 187 ? 18.062 -13.314 -4.091 1.00 98.38 187 VAL A CA 1
ATOM 1405 C C . VAL A 1 187 ? 18.669 -13.252 -2.689 1.00 98.38 187 VAL A C 1
ATOM 1407 O O . VAL A 1 187 ? 18.034 -13.689 -1.731 1.00 98.38 187 VAL A O 1
ATOM 1410 N N . SER A 1 188 ? 19.869 -12.679 -2.538 1.00 98.50 188 SER A N 1
ATOM 1411 C CA . SER A 1 188 ? 20.507 -12.534 -1.223 1.00 98.50 188 SER A CA 1
ATOM 1412 C C . SER A 1 188 ? 19.678 -11.667 -0.267 1.00 98.50 188 SER A C 1
ATOM 1414 O O . SER A 1 188 ? 19.562 -11.993 0.914 1.00 98.50 188 SER A O 1
ATOM 1416 N N . HIS A 1 189 ? 19.039 -10.606 -0.773 1.00 98.69 189 HIS A N 1
ATOM 1417 C CA . HIS A 1 189 ? 18.174 -9.735 0.022 1.00 98.69 189 HIS A CA 1
ATOM 1418 C C . HIS A 1 189 ? 16.872 -10.430 0.415 1.00 98.69 189 HIS A C 1
ATOM 1420 O O . HIS A 1 189 ? 16.457 -10.331 1.570 1.00 98.69 189 HIS A O 1
ATOM 1426 N N . ASP A 1 190 ? 16.257 -11.186 -0.493 1.00 98.50 190 ASP A N 1
ATOM 1427 C CA . ASP A 1 190 ? 15.059 -11.965 -0.171 1.00 98.50 190 ASP A CA 1
ATOM 1428 C C . ASP A 1 190 ? 15.354 -13.056 0.866 1.00 98.50 190 ASP A C 1
ATOM 1430 O O . ASP A 1 190 ? 14.613 -13.208 1.842 1.00 98.50 190 ASP A O 1
ATOM 1434 N N . ALA A 1 191 ? 16.476 -13.766 0.715 1.00 98.50 191 ALA A N 1
ATOM 1435 C CA . ALA A 1 191 ? 16.934 -14.752 1.688 1.00 98.50 191 ALA A CA 1
ATOM 1436 C C . ALA A 1 191 ? 17.184 -14.113 3.064 1.00 98.50 191 ALA A C 1
ATOM 1438 O O . ALA A 1 191 ? 16.760 -14.660 4.084 1.00 98.50 191 ALA A O 1
ATOM 1439 N N . PHE A 1 192 ? 17.797 -12.924 3.100 1.00 98.69 192 PHE A N 1
ATOM 1440 C CA . PHE A 1 192 ? 17.997 -12.161 4.329 1.00 98.69 192 PHE A CA 1
ATOM 1441 C C . PHE A 1 192 ? 16.665 -11.792 5.004 1.00 98.69 192 PHE A C 1
ATOM 1443 O O . PHE A 1 192 ? 16.515 -11.978 6.217 1.00 98.69 192 PHE A O 1
ATOM 1450 N N . LEU A 1 193 ? 15.678 -11.300 4.242 1.00 98.44 193 LEU A N 1
ATOM 1451 C CA . LEU A 1 193 ? 14.351 -10.955 4.768 1.00 98.44 193 LEU A CA 1
ATOM 1452 C C . LEU A 1 193 ? 13.587 -12.185 5.282 1.00 98.44 193 LEU A C 1
ATOM 1454 O O . LEU A 1 193 ? 12.819 -12.086 6.245 1.00 98.44 193 LEU A O 1
ATOM 1458 N N . GLU A 1 194 ? 13.757 -13.344 4.649 1.00 98.12 194 GLU A N 1
ATOM 1459 C CA . GLU A 1 194 ? 13.112 -14.578 5.091 1.00 98.12 194 GLU A CA 1
ATOM 1460 C C . GLU A 1 194 ? 13.769 -15.133 6.360 1.00 98.12 194 GLU A C 1
ATOM 1462 O O . GLU A 1 194 ? 13.060 -15.424 7.328 1.00 98.12 194 GLU A O 1
ATOM 1467 N N . ALA A 1 195 ? 15.104 -15.191 6.400 1.00 98.19 195 ALA A N 1
ATOM 1468 C CA . ALA A 1 195 ? 15.865 -15.652 7.561 1.00 98.19 195 ALA A CA 1
ATOM 1469 C C . ALA A 1 195 ? 15.584 -14.804 8.813 1.00 98.19 195 ALA A C 1
ATOM 1471 O O . ALA A 1 195 ? 15.479 -15.331 9.919 1.00 98.19 195 ALA A O 1
ATOM 1472 N N . ASN A 1 196 ? 15.378 -13.497 8.634 1.00 97.56 196 ASN A N 1
ATOM 1473 C CA . ASN A 1 196 ? 15.205 -12.543 9.728 1.00 97.56 196 ASN A CA 1
ATOM 1474 C C . ASN A 1 196 ? 13.753 -12.082 9.940 1.00 97.56 196 ASN A C 1
ATOM 1476 O O . ASN A 1 196 ? 13.501 -11.065 10.587 1.00 97.56 196 ASN A O 1
ATOM 1480 N N . LYS A 1 197 ? 12.763 -12.818 9.424 1.00 95.88 197 LYS A N 1
ATOM 148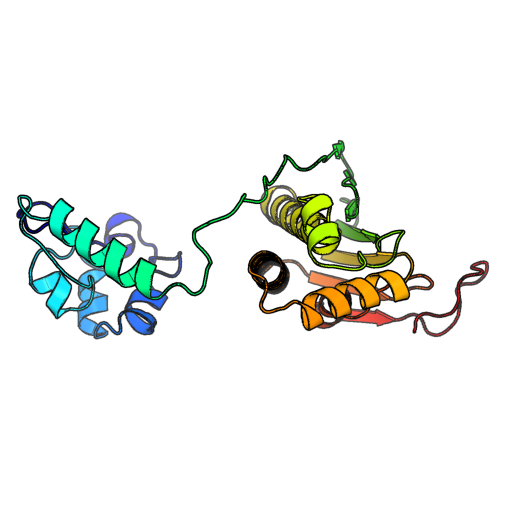1 C CA . LYS A 1 197 ? 11.348 -12.393 9.376 1.00 95.88 197 LYS A CA 1
ATOM 1482 C C . LYS A 1 197 ? 10.671 -12.071 10.707 1.00 95.88 197 LYS A C 1
ATOM 1484 O O . LYS A 1 197 ? 9.625 -11.421 10.716 1.00 95.88 197 LYS A O 1
ATOM 1489 N N . ALA A 1 198 ? 11.232 -12.560 11.810 1.00 92.44 198 ALA A N 1
ATOM 1490 C CA . ALA A 1 198 ? 10.756 -12.268 13.157 1.00 92.44 198 ALA A CA 1
ATOM 1491 C C . ALA A 1 198 ? 11.176 -10.868 13.640 1.00 92.44 198 ALA A C 1
ATOM 1493 O O . ALA A 1 198 ? 10.533 -10.315 14.532 1.00 92.44 198 ALA A O 1
ATOM 1494 N N . HIS A 1 199 ? 12.225 -10.281 13.052 1.00 93.94 199 HIS A N 1
ATOM 1495 C CA . HIS A 1 199 ? 12.663 -8.934 13.386 1.00 93.94 199 HIS A CA 1
ATOM 1496 C C . HIS A 1 199 ? 11.629 -7.903 12.912 1.00 93.94 199 HIS A C 1
ATOM 1498 O O . HIS A 1 199 ? 11.149 -7.957 11.778 1.00 93.94 199 HIS A O 1
ATOM 1504 N N . TRP A 1 200 ? 11.293 -6.937 13.772 1.00 94.00 200 TRP A N 1
ATOM 1505 C CA . TRP A 1 200 ? 10.186 -6.004 13.531 1.00 94.00 200 TRP A CA 1
ATOM 1506 C C . TRP A 1 200 ? 10.357 -5.207 12.232 1.00 94.00 200 TRP A C 1
ATOM 1508 O O . TRP A 1 200 ? 9.397 -5.046 11.486 1.00 94.00 200 TRP A O 1
ATOM 1518 N N . LEU A 1 201 ? 11.574 -4.739 11.936 1.00 95.06 201 LEU A N 1
ATOM 1519 C CA . LEU A 1 201 ? 11.826 -3.921 10.749 1.00 95.06 201 LEU A CA 1
ATOM 1520 C C . LEU A 1 201 ? 11.719 -4.753 9.467 1.00 95.06 201 LEU A C 1
ATOM 1522 O O . LEU A 1 201 ? 11.116 -4.313 8.494 1.00 95.06 201 LEU A O 1
ATOM 1526 N N . VAL A 1 202 ? 12.221 -5.989 9.493 1.00 97.00 202 VAL A N 1
ATOM 1527 C CA . VAL A 1 202 ? 12.085 -6.932 8.376 1.00 97.00 202 VAL A CA 1
ATOM 1528 C C . VAL A 1 202 ? 10.608 -7.231 8.125 1.00 97.00 202 VAL A C 1
ATOM 1530 O O . VAL A 1 202 ? 10.149 -7.209 6.984 1.00 97.00 202 VAL A O 1
ATOM 1533 N N . ASN A 1 203 ? 9.835 -7.449 9.192 1.00 95.50 203 ASN A N 1
ATOM 1534 C CA . ASN A 1 203 ? 8.396 -7.659 9.100 1.00 95.50 203 ASN A CA 1
ATOM 1535 C C . ASN A 1 203 ? 7.666 -6.448 8.484 1.00 95.50 203 ASN A C 1
ATOM 1537 O O . ASN A 1 203 ? 6.829 -6.630 7.597 1.00 95.50 203 ASN A O 1
ATOM 1541 N N . GLU A 1 204 ? 8.025 -5.222 8.878 1.00 96.88 204 GLU A N 1
ATOM 1542 C CA . GLU A 1 204 ? 7.469 -3.995 8.292 1.00 96.88 204 GLU A CA 1
ATOM 1543 C C . GLU A 1 204 ? 7.819 -3.838 6.806 1.00 96.88 204 GLU A C 1
ATOM 1545 O O . GLU A 1 204 ? 6.938 -3.506 6.013 1.00 96.88 204 GLU A O 1
ATOM 1550 N N . ILE A 1 205 ? 9.060 -4.136 6.403 1.00 98.38 205 ILE A N 1
ATOM 1551 C CA . ILE A 1 205 ? 9.498 -4.096 4.997 1.00 98.38 205 ILE A CA 1
ATOM 1552 C C . ILE A 1 205 ? 8.699 -5.096 4.156 1.00 98.38 205 ILE A C 1
ATOM 1554 O O . ILE A 1 205 ? 8.136 -4.732 3.123 1.00 98.38 205 ILE A O 1
ATOM 1558 N N . ARG A 1 206 ? 8.562 -6.341 4.628 1.00 98.12 206 ARG A N 1
ATOM 1559 C CA . ARG A 1 206 ? 7.754 -7.371 3.954 1.00 98.12 206 ARG A CA 1
ATOM 1560 C C . ARG A 1 206 ? 6.292 -6.952 3.820 1.00 98.12 206 ARG A C 1
ATOM 1562 O O . ARG A 1 206 ? 5.669 -7.143 2.776 1.00 98.12 206 ARG A O 1
ATOM 1569 N N . HIS A 1 207 ? 5.715 -6.378 4.875 1.00 98.12 207 HIS A N 1
ATOM 1570 C CA . HIS A 1 207 ? 4.343 -5.880 4.828 1.00 98.12 207 HIS A CA 1
ATOM 1571 C C . HIS A 1 207 ? 4.188 -4.643 3.950 1.00 98.12 207 HIS A C 1
ATOM 1573 O O . HIS A 1 207 ? 3.110 -4.452 3.386 1.00 98.12 207 HIS A O 1
ATOM 1579 N N . TYR A 1 208 ? 5.232 -3.833 3.795 1.00 98.69 208 TYR A N 1
ATOM 1580 C CA . TYR A 1 208 ? 5.223 -2.736 2.847 1.00 98.69 208 TYR A CA 1
ATOM 1581 C C . TYR A 1 208 ? 5.191 -3.250 1.414 1.00 98.69 208 TYR A C 1
ATOM 1583 O O . TYR A 1 208 ? 4.241 -2.928 0.707 1.00 98.69 208 TYR A O 1
ATO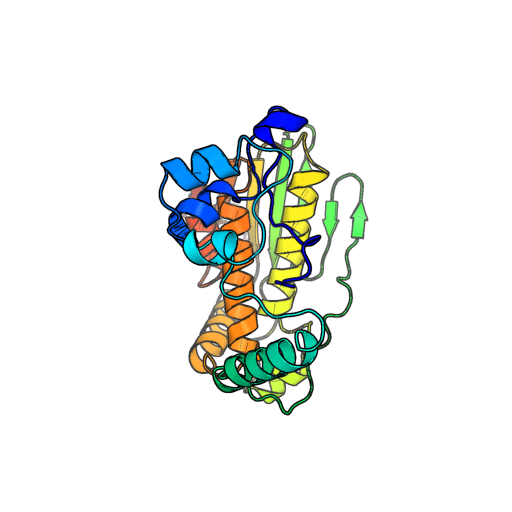M 1591 N N . TRP A 1 209 ? 6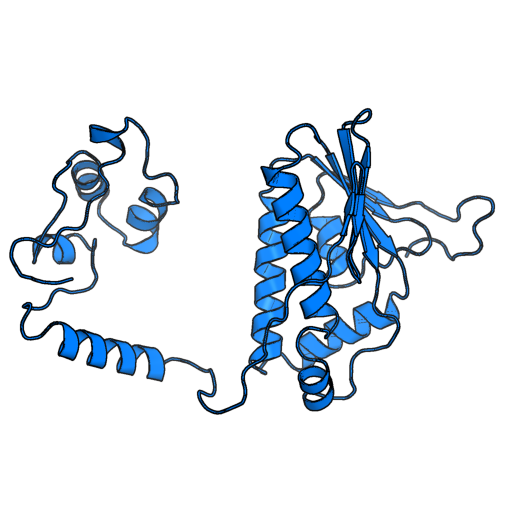.091 -4.155 1.031 1.00 98.62 209 TRP A N 1
ATOM 1592 C CA . TRP A 1 209 ? 6.036 -4.811 -0.279 1.00 98.62 209 TRP A CA 1
ATOM 1593 C C . TRP A 1 209 ? 4.670 -5.418 -0.584 1.00 98.62 209 TRP A C 1
ATOM 1595 O O . TRP A 1 209 ? 4.099 -5.161 -1.639 1.00 98.62 209 TRP A O 1
ATOM 1605 N N . LYS A 1 210 ? 4.068 -6.117 0.385 1.00 98.44 210 LYS A N 1
ATOM 1606 C CA . LYS A 1 210 ? 2.698 -6.632 0.246 1.00 98.44 210 LYS A CA 1
ATOM 1607 C C . LYS A 1 210 ? 1.674 -5.539 -0.089 1.00 98.44 210 LYS A C 1
ATOM 1609 O O . LYS A 1 210 ? 0.708 -5.815 -0.792 1.00 98.44 210 LYS A O 1
ATOM 1614 N N . ARG A 1 211 ? 1.813 -4.326 0.455 1.00 98.75 211 ARG A N 1
ATOM 1615 C CA . ARG A 1 211 ? 0.918 -3.195 0.151 1.00 98.75 211 ARG A CA 1
ATOM 1616 C C . ARG A 1 211 ? 1.209 -2.592 -1.223 1.00 98.75 211 ARG A C 1
ATOM 1618 O O . ARG A 1 211 ? 0.250 -2.279 -1.920 1.00 98.75 211 ARG A O 1
ATOM 1625 N N . VAL A 1 212 ? 2.483 -2.471 -1.601 1.00 98.69 212 VAL A N 1
ATOM 1626 C CA . VAL A 1 212 ? 2.901 -1.960 -2.918 1.00 98.69 212 VAL A CA 1
ATOM 1627 C C . VAL A 1 212 ? 2.403 -2.877 -4.032 1.00 98.69 212 VAL A C 1
ATOM 1629 O O . VAL A 1 212 ? 1.706 -2.415 -4.928 1.00 98.69 212 VAL A O 1
ATOM 1632 N N . LEU A 1 213 ? 2.644 -4.186 -3.928 1.00 98.56 213 LEU A N 1
ATOM 1633 C CA . LEU A 1 213 ? 2.205 -5.162 -4.933 1.00 98.56 213 LEU A CA 1
ATOM 1634 C C . LEU A 1 213 ? 0.675 -5.174 -5.072 1.00 98.56 213 LEU A C 1
ATOM 1636 O O . LEU A 1 213 ? 0.157 -5.016 -6.170 1.00 98.56 213 LEU A O 1
ATOM 1640 N N . LYS A 1 214 ? -0.062 -5.151 -3.952 1.00 98.25 214 LYS A N 1
ATOM 1641 C CA . LYS A 1 214 ? -1.528 -4.994 -3.978 1.00 98.25 214 LYS A CA 1
ATOM 1642 C C . LYS A 1 214 ? -2.002 -3.714 -4.652 1.00 98.25 214 LYS A C 1
ATOM 1644 O O . LYS A 1 214 ? -3.102 -3.690 -5.197 1.00 98.25 214 LYS A O 1
ATOM 1649 N N . ARG A 1 215 ? -1.240 -2.619 -4.549 1.00 98.44 215 ARG A N 1
ATOM 1650 C CA . ARG A 1 215 ? -1.574 -1.366 -5.234 1.00 98.44 215 ARG A CA 1
ATOM 1651 C C . ARG A 1 215 ? -1.405 -1.526 -6.739 1.00 98.44 215 ARG A C 1
ATOM 1653 O O . ARG A 1 215 ? -2.244 -1.002 -7.469 1.00 98.44 215 ARG A O 1
ATOM 1660 N N . ILE A 1 216 ? -0.353 -2.218 -7.172 1.00 98.31 216 ILE A N 1
ATOM 1661 C CA . ILE A 1 216 ? -0.106 -2.538 -8.581 1.00 98.31 216 ILE A CA 1
ATOM 1662 C C . ILE A 1 216 ? -1.288 -3.344 -9.131 1.00 98.31 216 ILE A C 1
ATOM 1664 O O . ILE A 1 216 ? -1.900 -2.886 -10.090 1.00 98.31 216 ILE A O 1
ATOM 1668 N N . ASP A 1 217 ? -1.717 -4.406 -8.440 1.00 97.31 217 ASP A N 1
ATOM 1669 C CA . ASP A 1 217 ? -2.850 -5.254 -8.860 1.00 97.31 217 ASP A CA 1
ATOM 1670 C C . ASP A 1 217 ? -4.159 -4.474 -9.097 1.00 97.31 217 ASP A C 1
ATOM 1672 O O . ASP A 1 217 ? -4.947 -4.801 -9.978 1.00 97.31 217 ASP A O 1
ATOM 1676 N N . VAL A 1 218 ? -4.425 -3.434 -8.295 1.00 97.12 218 VAL A N 1
ATOM 1677 C CA . VAL A 1 218 ? -5.654 -2.616 -8.390 1.00 97.12 218 VAL A CA 1
ATOM 1678 C C . VAL A 1 218 ? -5.437 -1.286 -9.119 1.00 97.12 218 VAL A C 1
ATOM 1680 O O . VAL A 1 218 ? -6.232 -0.349 -8.979 1.00 97.12 218 VAL A O 1
ATOM 1683 N N . THR A 1 219 ? -4.329 -1.147 -9.845 1.00 97.62 219 THR A N 1
ATOM 1684 C CA . THR A 1 219 ? -4.061 0.032 -10.671 1.00 97.62 219 THR A CA 1
ATOM 1685 C C . THR A 1 219 ? -4.822 -0.080 -11.986 1.00 97.62 219 THR A C 1
ATOM 1687 O O . THR A 1 219 ? -4.736 -1.074 -12.690 1.00 97.62 219 THR A O 1
ATOM 1690 N N . SER A 1 220 ? -5.579 0.962 -12.335 1.00 97.31 220 SER A N 1
ATOM 1691 C CA . SER A 1 220 ? -6.426 1.000 -13.532 1.00 97.31 220 SER A CA 1
ATOM 1692 C C . SER A 1 220 ? -5.627 1.309 -14.805 1.00 97.31 220 SER A C 1
ATOM 1694 O O . SER A 1 220 ? -5.872 2.317 -15.473 1.00 97.31 220 SER A O 1
ATOM 1696 N N . ARG A 1 221 ? -4.633 0.474 -15.112 1.00 97.75 221 ARG A N 1
ATOM 1697 C CA . ARG A 1 221 ? -3.778 0.527 -16.309 1.00 97.75 221 ARG A CA 1
ATOM 1698 C C . ARG A 1 221 ? -3.486 -0.891 -16.775 1.00 97.75 221 ARG A C 1
ATOM 1700 O O . ARG A 1 221 ? -3.449 -1.794 -15.950 1.00 97.75 221 ARG A O 1
ATOM 1707 N N . THR A 1 222 ? -3.228 -1.067 -18.068 1.00 98.56 222 THR A N 1
ATOM 1708 C CA . THR A 1 222 ? -2.694 -2.342 -18.557 1.00 98.56 222 THR A CA 1
ATOM 1709 C C . THR A 1 222 ? -1.264 -2.510 -18.063 1.00 98.56 222 THR A C 1
ATOM 1711 O O . THR A 1 222 ? -0.450 -1.600 -18.226 1.00 98.56 222 THR A O 1
ATOM 1714 N N . LEU A 1 223 ? -0.957 -3.662 -17.482 1.00 98.75 223 LEU A N 1
ATOM 1715 C CA . LEU A 1 223 ? 0.357 -4.000 -16.955 1.00 98.75 223 LEU A CA 1
ATOM 1716 C C . LEU A 1 223 ? 1.045 -4.998 -17.887 1.00 98.75 223 LEU A C 1
ATOM 1718 O O . LEU A 1 223 ? 0.508 -6.066 -18.180 1.00 98.75 223 LEU A O 1
ATOM 1722 N N . VAL A 1 224 ? 2.247 -4.663 -18.344 1.00 98.81 224 VAL A N 1
ATOM 1723 C CA . VAL A 1 224 ? 3.075 -5.556 -19.159 1.00 98.81 224 VAL A CA 1
ATOM 1724 C C . VAL A 1 224 ? 4.437 -5.709 -18.509 1.00 98.81 224 VAL A C 1
ATOM 1726 O O . VAL A 1 224 ? 5.037 -4.716 -18.121 1.00 98.81 224 VAL A O 1
ATOM 1729 N N . THR A 1 225 ? 4.971 -6.924 -18.451 1.00 98.75 225 THR A N 1
ATOM 1730 C CA . THR A 1 225 ? 6.349 -7.150 -17.998 1.00 98.75 225 THR A CA 1
ATOM 1731 C C . THR A 1 225 ? 7.197 -7.710 -19.134 1.00 98.75 225 THR A C 1
ATOM 1733 O O . THR A 1 225 ? 6.803 -8.660 -19.813 1.00 98.75 225 THR A O 1
ATOM 1736 N N . LEU A 1 226 ? 8.365 -7.106 -19.363 1.00 98.12 226 LEU A N 1
ATOM 1737 C CA . LEU A 1 226 ? 9.314 -7.530 -20.394 1.00 98.12 226 LEU A CA 1
ATOM 1738 C C . LEU A 1 226 ? 10.560 -8.120 -19.735 1.00 98.12 226 LEU A C 1
ATOM 1740 O O . LEU A 1 226 ? 11.358 -7.400 -19.137 1.00 98.12 226 LEU A O 1
ATOM 1744 N N . VAL A 1 227 ? 10.719 -9.438 -19.850 1.00 97.12 227 VAL A N 1
ATOM 1745 C CA . VAL A 1 227 ? 11.859 -10.190 -19.321 1.00 97.12 227 VAL A CA 1
ATOM 1746 C C . VAL A 1 227 ? 12.911 -10.308 -20.429 1.00 97.12 227 VAL A C 1
ATOM 1748 O O . VAL A 1 227 ? 12.818 -11.149 -21.327 1.00 97.12 227 VAL A O 1
ATOM 1751 N N . GLU A 1 228 ? 13.891 -9.407 -20.389 1.00 94.00 228 GLU A N 1
ATOM 1752 C CA . GLU A 1 228 ? 14.921 -9.207 -21.415 1.00 94.00 228 GLU A CA 1
ATOM 1753 C C . GLU A 1 228 ? 16.316 -9.630 -20.903 1.00 94.00 228 GLU A C 1
ATOM 1755 O O . GLU A 1 228 ? 16.498 -9.856 -19.702 1.00 94.00 228 GLU A O 1
ATOM 1760 N N . PRO A 1 229 ? 17.330 -9.789 -21.782 1.00 92.31 229 PRO A N 1
ATOM 1761 C CA . PRO A 1 229 ? 18.689 -10.088 -21.341 1.00 92.31 229 PRO A CA 1
ATOM 1762 C C . PRO A 1 229 ? 19.183 -9.056 -20.321 1.00 92.31 229 PRO A C 1
ATOM 1764 O O . PRO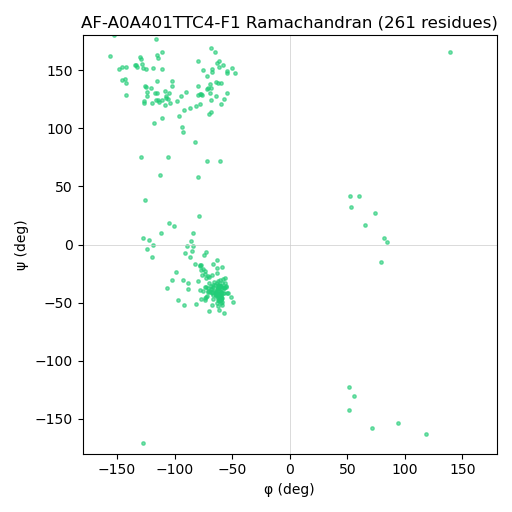 A 1 229 ? 19.088 -7.848 -20.539 1.00 92.31 229 PRO A O 1
ATOM 1767 N N . GLY A 1 230 ? 19.712 -9.536 -19.195 1.00 90.50 230 GLY A N 1
ATOM 1768 C CA . GLY A 1 230 ? 20.123 -8.691 -18.068 1.00 90.50 230 GLY A CA 1
ATOM 1769 C C . GLY A 1 230 ? 19.011 -8.315 -17.083 1.00 90.50 230 GLY A C 1
ATOM 1770 O O . GLY A 1 230 ? 19.299 -7.593 -16.126 1.00 90.50 230 GLY A O 1
ATOM 1771 N N . SER A 1 231 ? 17.779 -8.797 -17.281 1.00 95.88 231 SER A N 1
ATOM 1772 C CA . SER A 1 231 ? 16.717 -8.651 -16.286 1.00 95.88 231 SER A CA 1
ATOM 1773 C C . SER A 1 231 ? 16.970 -9.455 -15.015 1.00 95.88 231 SER A C 1
ATOM 1775 O O . SER A 1 231 ? 17.606 -10.510 -15.026 1.00 95.88 231 SER A O 1
ATOM 1777 N N . CYS A 1 232 ? 16.436 -8.947 -13.905 1.00 97.00 232 CYS A N 1
ATOM 1778 C CA . CYS A 1 232 ? 16.595 -9.506 -12.568 1.00 97.00 232 CYS A CA 1
ATOM 1779 C C . CYS A 1 232 ? 15.251 -9.774 -11.868 1.00 97.00 232 CYS A C 1
ATOM 1781 O O . CYS A 1 232 ? 15.117 -9.597 -10.659 1.00 97.00 232 CYS A O 1
ATOM 1783 N N . PHE A 1 233 ? 14.253 -10.242 -12.626 1.00 98.00 233 PHE A N 1
ATOM 1784 C CA . PHE A 1 233 ? 12.946 -10.668 -12.114 1.00 98.00 233 PHE A CA 1
ATOM 1785 C C . PHE A 1 233 ? 13.033 -11.999 -11.350 1.00 98.00 233 PHE A C 1
ATOM 1787 O O . PHE A 1 233 ? 12.590 -13.041 -11.823 1.00 98.00 233 PHE A O 1
ATOM 1794 N N . VAL A 1 234 ? 13.621 -11.960 -10.156 1.00 97.62 234 VAL A N 1
ATOM 1795 C CA . VAL A 1 234 ? 13.749 -13.093 -9.231 1.00 97.62 234 VAL A CA 1
ATOM 1796 C C . VAL A 1 234 ? 13.159 -12.729 -7.872 1.00 97.62 234 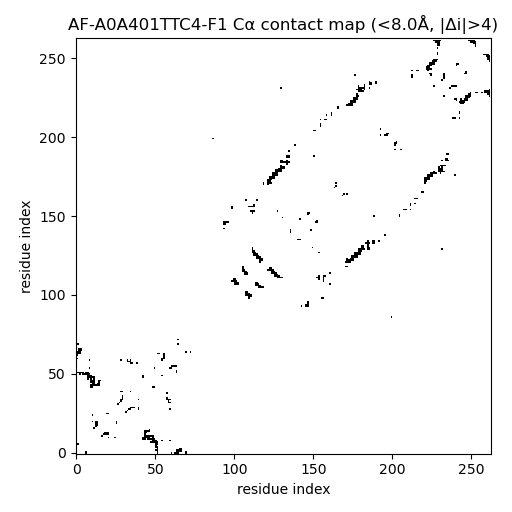VAL A C 1
ATOM 1798 O O . VAL A 1 234 ? 13.135 -11.554 -7.501 1.00 97.62 234 VAL A O 1
ATOM 1801 N N . GLY A 1 235 ? 12.665 -13.737 -7.148 1.00 96.56 235 GLY A N 1
ATOM 1802 C CA . GLY A 1 235 ? 12.096 -13.566 -5.810 1.00 96.56 235 GLY A CA 1
ATOM 1803 C C . GLY A 1 235 ? 11.035 -12.462 -5.759 1.00 96.56 235 GLY A C 1
ATOM 1804 O O . GLY A 1 235 ? 10.075 -12.511 -6.524 1.00 96.56 235 GLY A O 1
ATOM 1805 N N . THR A 1 236 ? 11.212 -11.449 -4.909 1.00 97.50 236 THR A N 1
ATOM 1806 C CA . THR A 1 236 ? 10.254 -10.339 -4.749 1.00 97.50 236 THR A CA 1
ATOM 1807 C C . THR A 1 236 ? 9.982 -9.597 -6.062 1.00 97.50 236 THR A C 1
ATOM 1809 O O . THR A 1 236 ? 8.845 -9.201 -6.309 1.00 97.50 236 THR A O 1
ATOM 1812 N N . LEU A 1 237 ? 10.981 -9.426 -6.938 1.00 98.44 237 LEU A N 1
ATOM 1813 C CA . LEU A 1 237 ? 10.766 -8.747 -8.222 1.00 98.44 237 LEU A CA 1
ATOM 1814 C C . LEU A 1 237 ? 9.996 -9.618 -9.223 1.00 98.44 237 LEU A C 1
ATOM 1816 O O . LEU A 1 237 ? 9.314 -9.071 -10.088 1.00 98.44 237 LEU A O 1
ATOM 1820 N N . ALA A 1 238 ? 10.044 -10.949 -9.099 1.00 98.31 238 ALA A N 1
ATOM 1821 C CA . ALA A 1 238 ? 9.269 -11.849 -9.958 1.00 98.31 238 ALA A CA 1
ATOM 1822 C C . ALA A 1 238 ? 7.750 -11.656 -9.795 1.00 98.31 238 ALA A C 1
ATOM 1824 O O . ALA A 1 238 ? 7.005 -11.881 -10.745 1.00 98.31 238 ALA A O 1
ATOM 1825 N N . GLU A 1 239 ? 7.288 -11.140 -8.651 1.00 98.50 239 GLU A N 1
ATOM 1826 C CA . GLU A 1 239 ? 5.876 -10.793 -8.433 1.00 98.50 239 GLU A CA 1
ATOM 1827 C C . GLU A 1 239 ? 5.343 -9.801 -9.481 1.00 98.50 239 GLU A C 1
ATOM 1829 O O . GLU A 1 239 ? 4.171 -9.860 -9.836 1.00 98.50 239 GLU A O 1
ATOM 1834 N N . LEU A 1 240 ? 6.193 -8.942 -10.058 1.00 98.50 240 LEU A N 1
ATOM 1835 C CA . LEU A 1 240 ? 5.795 -8.029 -11.139 1.00 98.50 240 LEU A CA 1
ATOM 1836 C C . LEU A 1 240 ? 5.537 -8.754 -12.466 1.00 98.50 240 LEU A C 1
ATOM 1838 O O . LEU A 1 240 ? 4.751 -8.293 -13.289 1.00 98.50 240 LEU A O 1
ATOM 1842 N N . VAL A 1 241 ? 6.183 -9.900 -12.684 1.00 98.38 241 VAL A N 1
ATOM 1843 C CA . VAL A 1 241 ? 5.900 -10.779 -13.829 1.00 98.38 241 VAL A CA 1
ATOM 1844 C C . VAL A 1 241 ? 4.543 -11.456 -13.639 1.00 98.38 241 VAL A C 1
ATOM 1846 O O . VAL A 1 241 ? 3.804 -11.623 -14.606 1.00 98.38 241 VAL A O 1
ATOM 1849 N N . PHE A 1 242 ? 4.210 -11.836 -12.402 1.00 98.00 242 PHE A N 1
ATOM 1850 C CA . PHE A 1 242 ? 2.963 -12.532 -12.075 1.00 98.00 242 PHE A CA 1
ATOM 1851 C C . PHE A 1 242 ? 1.753 -11.597 -11.978 1.00 98.00 242 PHE A C 1
ATOM 1853 O O . PHE A 1 242 ? 0.646 -12.016 -12.299 1.00 98.00 242 PHE A O 1
ATOM 1860 N N . ALA A 1 243 ? 1.960 -10.346 -11.563 1.00 97.25 243 ALA A N 1
ATOM 1861 C CA . ALA A 1 243 ? 0.911 -9.331 -11.468 1.00 97.25 243 ALA A CA 1
ATOM 1862 C C . ALA A 1 243 ? 0.537 -8.708 -12.826 1.00 97.25 243 ALA A C 1
ATOM 1864 O O . ALA A 1 243 ? -0.508 -8.071 -12.943 1.00 97.25 243 ALA A O 1
ATOM 1865 N N . ALA A 1 244 ? 1.388 -8.845 -13.848 1.00 98.12 244 ALA A N 1
ATOM 1866 C CA . ALA A 1 244 ? 1.14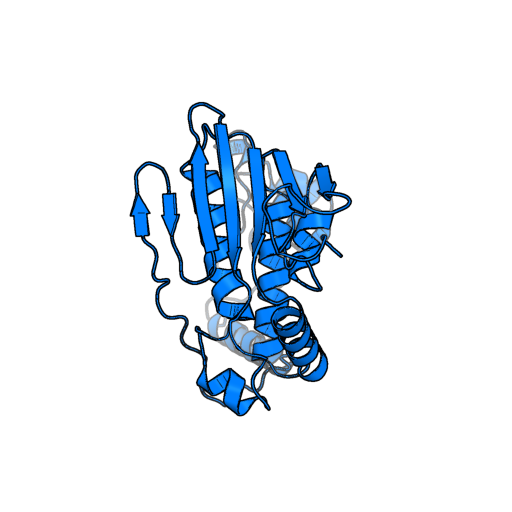3 -8.247 -15.154 1.00 98.12 244 ALA A CA 1
ATOM 1867 C C . ALA A 1 244 ? 0.010 -8.951 -15.919 1.00 98.12 244 ALA A C 1
ATOM 1869 O O . ALA A 1 244 ? -0.095 -10.177 -15.904 1.00 98.12 244 ALA A O 1
ATOM 1870 N N . ASP A 1 245 ? -0.774 -8.183 -16.684 1.00 98.50 245 ASP A N 1
ATOM 1871 C CA . ASP A 1 245 ? -1.779 -8.737 -17.601 1.00 98.50 245 ASP A CA 1
ATOM 1872 C C . ASP A 1 245 ? -1.117 -9.615 -18.672 1.00 98.50 245 ASP A C 1
ATOM 1874 O O . ASP A 1 245 ? -1.690 -10.606 -19.133 1.00 98.50 245 ASP A O 1
ATOM 1878 N N . ARG A 1 246 ? 0.095 -9.228 -19.101 1.00 98.38 246 ARG A N 1
ATOM 1879 C CA . ARG A 1 246 ? 0.941 -10.011 -20.007 1.00 98.38 246 ARG A CA 1
ATOM 1880 C C . ARG A 1 246 ? 2.413 -9.900 -19.643 1.00 98.38 246 ARG A C 1
ATOM 1882 O O . ARG A 1 246 ? 2.930 -8.808 -19.428 1.00 98.38 246 ARG A O 1
ATOM 1889 N N . SER A 1 247 ? 3.102 -11.029 -19.726 1.00 98.12 247 SER A N 1
ATOM 1890 C CA . SER A 1 247 ? 4.548 -11.113 -19.548 1.00 98.12 247 SER A CA 1
ATOM 1891 C C . SER A 1 247 ? 5.182 -11.745 -20.778 1.00 98.12 247 SER A C 1
ATOM 1893 O O . SER A 1 247 ? 4.764 -12.817 -21.212 1.00 98.12 247 SER A O 1
ATOM 1895 N N . TYR A 1 248 ? 6.183 -11.077 -21.349 1.00 97.75 248 TYR A N 1
ATOM 1896 C CA . TYR A 1 248 ? 6.934 -11.576 -22.498 1.00 97.75 248 TYR A CA 1
ATOM 1897 C C . TYR A 1 248 ? 8.382 -11.803 -22.089 1.00 97.75 248 TYR A C 1
ATOM 1899 O O . TYR A 1 248 ? 9.044 -10.886 -21.608 1.00 97.75 248 TYR A O 1
ATOM 1907 N N . MET A 1 249 ? 8.871 -13.021 -22.299 1.00 96.31 249 MET A N 1
ATOM 1908 C CA . MET A 1 249 ? 10.256 -13.394 -22.038 1.00 96.31 249 MET A CA 1
ATOM 1909 C C . MET A 1 249 ? 10.967 -13.651 -23.357 1.00 96.31 249 MET A C 1
ATOM 1911 O O . MET A 1 249 ? 10.506 -14.460 -24.166 1.00 96.31 249 MET A O 1
ATOM 1915 N N . LEU A 1 250 ? 12.079 -12.952 -23.584 1.00 93.19 250 LEU A N 1
ATOM 1916 C CA . LEU A 1 250 ? 12.908 -13.207 -24.755 1.00 93.19 250 LEU A CA 1
ATOM 1917 C C . LEU A 1 250 ? 13.559 -14.586 -24.614 1.00 93.19 250 LEU A C 1
ATOM 1919 O O . LEU A 1 250 ? 14.276 -14.850 -23.653 1.00 93.19 250 LEU A O 1
ATOM 1923 N N . ILE A 1 251 ? 13.357 -15.446 -25.608 1.00 88.75 251 ILE A N 1
ATOM 1924 C CA . ILE A 1 251 ? 14.090 -16.705 -25.717 1.00 88.75 251 ILE A CA 1
ATOM 1925 C C . ILE A 1 251 ? 15.392 -16.425 -26.473 1.00 88.75 251 ILE A C 1
ATOM 1927 O O . ILE A 1 251 ? 15.366 -16.028 -27.637 1.00 88.75 251 ILE A O 1
ATOM 1931 N N . GLY A 1 252 ? 16.531 -16.645 -25.815 1.00 83.06 252 GLY A N 1
ATOM 1932 C CA . GLY A 1 252 ? 17.860 -16.471 -26.408 1.00 83.06 252 GLY A CA 1
ATOM 1933 C C . GLY A 1 252 ? 18.482 -15.098 -26.146 1.00 83.06 252 GLY A C 1
ATOM 1934 O O . GLY A 1 252 ? 18.218 -14.462 -25.128 1.00 83.06 252 GLY A O 1
ATOM 1935 N N . GLN A 1 253 ? 19.365 -14.666 -27.046 1.00 80.06 253 GLN A N 1
ATOM 1936 C CA . GLN A 1 253 ? 20.107 -13.407 -26.933 1.00 80.06 253 GLN A CA 1
ATOM 1937 C C . GLN A 1 253 ? 19.639 -12.401 -27.978 1.00 80.06 253 GLN A C 1
ATOM 1939 O O . GLN A 1 253 ? 19.214 -12.764 -29.075 1.00 80.06 253 GLN A O 1
ATOM 1944 N N . LYS A 1 254 ? 19.760 -11.115 -27.652 1.00 79.56 254 LYS A N 1
ATOM 1945 C CA . LYS A 1 254 ? 19.569 -10.042 -28.624 1.00 79.56 254 LYS A CA 1
ATOM 1946 C C . LYS A 1 254 ? 20.846 -9.899 -29.457 1.00 79.56 254 LYS A C 1
ATOM 1948 O O . LYS A 1 254 ? 21.946 -9.921 -28.914 1.00 79.56 254 LYS A O 1
ATOM 1953 N N . GLN A 1 255 ? 20.712 -9.745 -30.773 1.00 78.62 255 GLN A N 1
ATOM 1954 C CA . GLN A 1 255 ? 21.865 -9.528 -31.649 1.00 78.62 255 GLN A CA 1
ATOM 1955 C C . GLN A 1 255 ? 22.643 -8.279 -31.199 1.00 78.62 255 GLN A C 1
ATOM 1957 O O . GLN A 1 255 ? 22.061 -7.203 -31.067 1.00 78.62 255 GLN A O 1
ATOM 1962 N N . GLY A 1 256 ? 23.947 -8.434 -30.951 1.00 79.94 256 GLY A N 1
ATOM 1963 C CA . GLY A 1 256 ? 24.814 -7.363 -30.442 1.00 79.94 256 GLY A CA 1
ATOM 1964 C C . GLY A 1 256 ? 24.760 -7.141 -28.924 1.00 79.94 256 GLY A C 1
ATOM 1965 O O . GLY A 1 256 ? 25.377 -6.195 -28.442 1.00 79.94 256 GLY A O 1
ATOM 1966 N N . ASP A 1 257 ? 24.051 -7.984 -28.167 1.00 78.38 257 ASP A N 1
ATOM 1967 C CA . ASP A 1 257 ? 24.025 -7.954 -26.703 1.00 78.38 257 ASP A CA 1
ATOM 1968 C C . ASP A 1 257 ? 24.879 -9.092 -26.125 1.00 78.38 257 ASP A C 1
ATOM 1970 O O . ASP A 1 257 ? 24.629 -10.267 -26.390 1.00 78.38 257 ASP A O 1
ATOM 1974 N N . ASN A 1 258 ? 25.883 -8.739 -25.320 1.00 79.81 258 ASN A N 1
ATOM 1975 C CA . ASN A 1 258 ? 26.812 -9.697 -24.711 1.00 79.81 258 ASN A CA 1
ATOM 1976 C C . ASN A 1 258 ? 26.278 -10.316 -23.409 1.00 79.81 258 ASN A C 1
ATOM 1978 O O . ASN A 1 258 ? 26.962 -11.127 -22.782 1.00 79.81 258 ASN A O 1
ATOM 1982 N N . ARG A 1 259 ? 25.083 -9.925 -22.958 1.00 80.56 259 ARG A N 1
ATOM 1983 C CA . ARG A 1 259 ? 24.474 -10.470 -21.741 1.00 80.56 259 ARG A CA 1
ATOM 1984 C C . ARG A 1 259 ? 23.921 -11.881 -21.988 1.00 80.56 259 ARG A C 1
ATOM 1986 O O . ARG A 1 259 ? 23.522 -12.216 -23.109 1.00 80.56 259 ARG A O 1
ATOM 1993 N N . PRO A 1 260 ? 23.894 -12.743 -20.956 1.00 76.88 260 PRO A N 1
ATOM 1994 C CA . PRO A 1 260 ? 23.292 -14.064 -21.090 1.00 76.88 260 PRO A CA 1
ATOM 1995 C C . PRO A 1 260 ? 21.787 -13.952 -21.399 1.00 76.88 260 PRO A C 1
ATOM 1997 O O . PRO A 1 260 ? 21.169 -12.936 -21.053 1.00 76.88 260 PRO A O 1
ATOM 2000 N N . PRO A 1 261 ? 21.185 -14.989 -22.017 1.00 74.44 261 PRO A N 1
ATOM 2001 C CA . PRO A 1 261 ? 19.738 -15.083 -22.150 1.00 74.44 261 PRO A CA 1
ATOM 2002 C C . PRO A 1 261 ? 19.023 -14.867 -20.810 1.00 74.44 261 PRO A C 1
ATOM 2004 O O . PRO A 1 261 ? 19.585 -15.199 -19.758 1.00 74.44 261 PRO A O 1
ATOM 2007 N N . PRO A 1 262 ? 17.781 -14.362 -20.828 1.00 78.25 262 PRO A N 1
ATOM 2008 C CA . PRO A 1 262 ? 16.966 -14.315 -19.624 1.00 78.25 262 PRO A CA 1
ATOM 2009 C C . PRO A 1 262 ? 16.762 -15.734 -19.081 1.00 78.25 262 PRO A C 1
ATOM 2011 O O . PRO A 1 262 ? 16.557 -16.671 -19.856 1.00 78.25 262 PRO A O 1
ATOM 2014 N N . ALA A 1 263 ? 16.831 -15.887 -17.760 1.00 64.00 263 ALA A N 1
ATOM 2015 C CA . ALA A 1 263 ? 16.637 -17.154 -17.056 1.00 64.00 263 ALA A CA 1
ATOM 2016 C C . ALA A 1 263 ? 15.951 -16.935 -15.708 1.00 64.00 263 ALA A C 1
ATOM 2018 O O . ALA A 1 263 ? 16.202 -15.867 -15.093 1.00 64.00 263 ALA A O 1
#

Solvent-accessible surface area (backbone atoms only — not comparable to full-atom values): 14639 Å² total; per-residue (Å²): 83,53,44,70,91,73,50,56,53,63,43,34,34,40,73,76,65,74,37,73,55,76,91,51,46,58,56,36,42,46,74,71,43,60,28,55,68,70,60,49,50,56,40,34,63,32,72,80,42,42,44,55,71,59,22,38,77,52,37,77,40,91,54,71,31,47,62,96,44,34,68,62,53,49,54,52,51,52,52,57,55,56,72,71,51,88,68,76,89,71,79,86,80,79,69,81,67,84,81,71,70,51,77,56,101,45,37,38,42,43,92,36,32,36,34,43,48,41,74,90,82,16,34,32,41,37,38,37,51,43,49,94,55,62,48,61,95,48,68,67,51,44,60,71,43,43,53,67,29,58,78,49,33,43,44,52,46,47,43,50,51,53,54,46,45,69,72,75,37,73,78,45,50,33,41,34,43,38,40,33,49,50,46,67,23,44,46,38,39,52,51,50,43,60,77,42,42,86,41,68,67,43,39,50,44,54,53,45,46,56,52,40,52,54,49,58,68,70,43,100,48,52,36,33,18,53,43,40,63,45,38,33,66,46,70,79,51,29,50,54,48,69,63,22,82,43,61,49,69,52,86,54,65,58,91,95,51,91,51,60,48,46,127

Sequence (263 aa):
MADDGAAAVALPEVPLLAVLPGTGGLTRVVDKRKVRRDHADFFCTIEEGIKGKRAVQWRLVDEIAPNSKLEGKLAERVKEFAAKSKRNGAGKGLALTPLERTIDDSAILYGFVSVDIDRAARIATISIKAPEAAAPADIDGMVGQGAAFWPLQVARELDDAILHLRINELGIAMLVFKSHGDRANVVSHDAFLEANKAHWLVNEIRHYWKRVLKRIDVTSRTLVTLVEPGSCFVGTLAELVFAADRSYMLIGQKQGDNRPPPA

Radius of gyration: 24.22 Å; Cα contacts (8 Å, |Δi|>4): 388; chains: 1; bounding box: 58×33×64 Å

Mean predicted aligned error: 4.43 Å

InterPro domains:
  IPR029045 ClpP/crotonase-like domain superfamily [SSF52096] (7-86)